Protein AF-0000000083256652 (afdb_homodimer)

Solvent-accessible surface area (backbone atoms only — not comparable to full-atom values): 11820 Å² total; per-residue (Å²): 115,31,34,39,37,41,38,32,34,25,30,54,92,45,44,65,60,51,43,50,45,38,58,70,58,48,48,55,52,42,44,74,59,64,49,39,77,77,46,37,34,29,45,65,76,54,93,56,31,22,45,36,37,36,35,35,41,34,77,30,67,66,52,43,53,51,35,52,50,50,53,70,62,32,60,71,54,50,47,53,53,50,51,52,28,54,76,59,70,25,60,66,46,36,45,66,70,37,30,70,39,77,46,77,43,65,41,39,76,59,68,82,127,114,30,35,39,37,40,39,33,34,26,30,55,90,43,44,66,61,51,43,48,46,38,59,70,58,47,48,55,52,43,45,73,59,64,49,39,77,76,46,36,33,29,46,64,76,56,94,56,31,23,44,37,36,36,35,36,43,32,77,30,66,67,53,43,53,52,35,52,50,52,53,71,62,32,59,70,54,48,48,53,54,50,51,52,28,53,74,60,68,25,59,68,46,36,44,65,70,36,30,71,39,78,46,78,42,66,40,41,75,60,69,82,128

InterPro domains:
  IPR011008 Dimeric alpha-beta barrel [SSF54909] (1-83)
  IPR012577 NIPSNAP [PF07978] (6-76)

Nearest PDB structures (foldseek):
  5k9f-assembly1_A  TM=8.144E-01  e=1.495E-06  Paraburkholderia xenovorans LB400
  6nuk-assembly1_A  TM=6.380E-01  e=4.125E-04  synthetic construct
  8avi-assembly1_B  TM=6.370E-01  e=8.956E-04  Bacillus cereus ATCC 14579
  2zdo-assembly2_C  TM=6.131E-01  e=1.709E-03  Staphylococcus aureus
  1xbw-assembly2_C  TM=5.883E-01  e=1.944E-03  Staphylococcus aureus subsp. aureus MW2

Sequence (226 aa):
MFYRKKTYQVKSEFVSTFNKHFNQNLLPTQIKHGSRLVGRWMTNDQDGLVEIFAIWEYDSYGSYVQIEEEVRGDRAHVKRVKDWYDRHGGRDYVISKQLVSVNDEEIYSTVERMFYRKKTYQVKSEFVSTFNKHFNQNLLPTQIKHGSRLVGRWMTNDQDGLVEIFAIWEYDSYGSYVQIEEEVRGDRAHVKRVKDWYDRHGGRDYVISKQLVSVNDEEIYSTVER

pLDDT: mean 96.86, std 2.87, range [71.94, 98.88]

Structure (mmCIF, N/CA/C/O backbone):
data_AF-0000000083256652-model_v1
#
loop_
_entity.id
_entity.type
_entity.pdbx_description
1 polymer 'NIPSNAP domain-containing protein'
#
loop_
_atom_site.group_PDB
_atom_site.id
_atom_site.type_symbol
_atom_site.label_atom_id
_atom_site.label_alt_id
_atom_site.label_comp_id
_atom_site.label_asym_id
_atom_site.label_entity_id
_atom_site.label_seq_id
_atom_site.pdbx_PDB_ins_code
_atom_site.Cartn_x
_atom_site.Cartn_y
_atom_site.Cartn_z
_atom_site.occupancy
_atom_site.B_iso_or_equiv
_atom_site.auth_seq_id
_atom_site.auth_comp_id
_atom_site.auth_asym_id
_atom_site.auth_atom_id
_atom_site.pdbx_PDB_model_num
ATOM 1 N N . MET A 1 1 ? -13.961 -4.094 8.398 1 92.38 1 MET A N 1
ATOM 2 C CA . MET A 1 1 ? -12.789 -3.219 8.508 1 92.38 1 MET A CA 1
ATOM 3 C C . MET A 1 1 ? -12.711 -2.277 7.309 1 92.38 1 MET A C 1
ATOM 5 O O . MET A 1 1 ? -13.023 -2.666 6.184 1 92.38 1 MET A O 1
ATOM 9 N N . PHE A 1 2 ? -12.492 -1.008 7.637 1 97.19 2 PHE A N 1
ATOM 10 C CA . PHE A 1 2 ? -12.375 0.033 6.625 1 97.19 2 PHE A CA 1
ATOM 11 C C . PHE A 1 2 ? -10.914 0.453 6.453 1 97.19 2 PHE A C 1
ATOM 13 O O . PHE A 1 2 ? -10.242 0.792 7.43 1 97.19 2 PHE A O 1
ATOM 20 N N . TYR A 1 3 ? -10.414 0.402 5.109 1 98.56 3 TYR A N 1
ATOM 21 C CA . TYR A 1 3 ? -9.031 0.774 4.824 1 98.56 3 TYR A CA 1
ATOM 22 C C . TYR A 1 3 ? -8.977 1.988 3.904 1 98.56 3 TYR A C 1
ATOM 24 O O . TYR A 1 3 ? -9.773 2.107 2.971 1 98.56 3 TYR A O 1
ATOM 32 N N . ARG A 1 4 ? -8.078 2.787 4.219 1 98.19 4 ARG A N 1
ATOM 33 C CA . ARG A 1 4 ? -7.855 3.996 3.432 1 98.19 4 ARG A CA 1
ATOM 34 C C . ARG A 1 4 ? -6.387 4.129 3.035 1 98.19 4 ARG A C 1
ATOM 36 O O . ARG A 1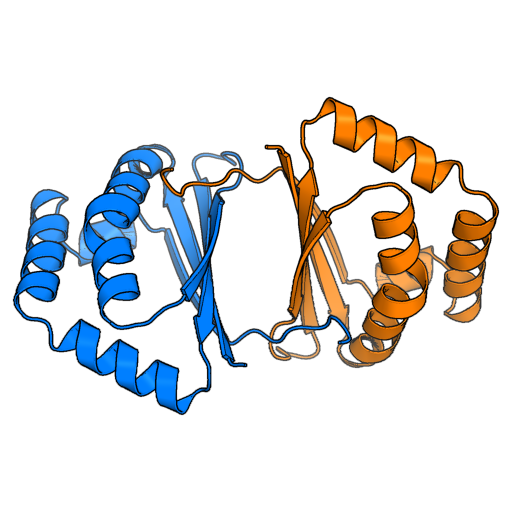 4 ? -5.496 3.945 3.863 1 98.19 4 ARG A O 1
ATOM 43 N N . LYS A 1 5 ? -6.188 4.438 1.766 1 98.81 5 LYS A N 1
ATOM 44 C CA . LYS A 1 5 ? -4.84 4.676 1.252 1 98.81 5 LYS A CA 1
ATOM 45 C C . LYS A 1 5 ? -4.684 6.117 0.772 1 98.81 5 LYS A C 1
ATOM 47 O O . LYS A 1 5 ? -5.457 6.582 -0.069 1 98.81 5 LYS A O 1
ATOM 52 N N . LYS A 1 6 ? -3.75 6.805 1.327 1 98.38 6 LYS A N 1
ATOM 53 C CA . LYS A 1 6 ? -3.398 8.148 0.862 1 98.38 6 LYS A CA 1
ATOM 54 C C . LYS A 1 6 ? -2.02 8.156 0.21 1 98.38 6 LYS A C 1
ATOM 56 O O . LYS A 1 6 ? -1.048 7.672 0.793 1 98.38 6 LYS A O 1
ATOM 61 N N . THR A 1 7 ? -1.979 8.68 -1.016 1 98.5 7 THR A N 1
ATOM 62 C CA . THR A 1 7 ? -0.761 8.641 -1.818 1 98.5 7 THR A CA 1
ATOM 63 C C . THR A 1 7 ? -0.365 10.047 -2.268 1 98.5 7 THR A C 1
ATOM 65 O O . THR A 1 7 ? -1.22 10.844 -2.66 1 98.5 7 THR A O 1
ATOM 68 N N . TYR A 1 8 ? 0.884 10.281 -2.258 1 98.06 8 TYR A N 1
ATOM 69 C CA . TYR A 1 8 ? 1.459 11.547 -2.711 1 98.06 8 TYR A CA 1
ATOM 70 C C . TYR A 1 8 ? 2.578 11.305 -3.717 1 98.06 8 TYR A C 1
ATOM 72 O O . TYR A 1 8 ? 3.342 10.344 -3.588 1 98.06 8 TYR A O 1
ATOM 80 N N . GLN A 1 9 ? 2.664 12.117 -4.699 1 98 9 GLN A N 1
ATOM 81 C CA . GLN A 1 9 ? 3.895 12.305 -5.461 1 98 9 GLN A CA 1
ATOM 82 C C . GLN A 1 9 ? 4.652 13.539 -4.984 1 98 9 GLN A C 1
ATOM 84 O O . GLN A 1 9 ? 4.156 14.664 -5.105 1 98 9 GLN A O 1
ATOM 89 N N . VAL A 1 10 ? 5.781 13.258 -4.492 1 98.38 10 VAL A N 1
ATOM 90 C CA . VAL A 1 10 ? 6.504 14.305 -3.773 1 98.38 10 VAL A CA 1
ATOM 91 C C . VAL A 1 10 ? 7.824 14.594 -4.477 1 98.38 10 VAL A C 1
ATOM 93 O O . VAL A 1 10 ? 8.539 13.672 -4.875 1 98.38 10 VAL A O 1
ATOM 96 N N . LYS A 1 11 ? 8.141 15.836 -4.617 1 98.25 11 LYS A N 1
ATOM 97 C CA . LYS A 1 11 ? 9.469 16.188 -5.117 1 98.25 11 LYS A CA 1
ATOM 98 C C . LYS A 1 11 ? 10.555 15.68 -4.18 1 98.25 11 LYS A C 1
ATOM 100 O O . LYS A 1 11 ? 10.43 15.781 -2.959 1 98.25 11 LYS A O 1
ATOM 105 N N . SER A 1 12 ? 11.594 15.18 -4.793 1 98 12 SER A N 1
ATOM 106 C CA . SER A 1 12 ? 12.656 14.523 -4.039 1 98 12 SER A CA 1
ATOM 107 C C . SER A 1 12 ? 13.242 15.461 -2.986 1 98 12 SER A C 1
ATOM 109 O O . SER A 1 12 ? 13.57 15.023 -1.879 1 98 12 SER A O 1
ATOM 111 N N . GLU A 1 13 ? 13.359 16.719 -3.311 1 97.25 13 GLU A N 1
ATOM 112 C CA . GLU A 1 13 ? 14 17.672 -2.416 1 97.25 13 GLU A CA 1
ATOM 113 C C . GLU A 1 13 ? 13.133 17.938 -1.188 1 97.25 13 GLU A C 1
ATOM 115 O O . GLU A 1 13 ? 13.609 18.5 -0.196 1 97.25 13 GLU A O 1
ATOM 120 N N . PHE A 1 14 ? 11.898 17.516 -1.268 1 98.31 14 PHE A N 1
ATOM 121 C CA . PHE A 1 14 ? 10.953 17.859 -0.212 1 98.31 14 PHE A CA 1
ATOM 122 C C . PHE A 1 14 ? 10.602 16.625 0.62 1 98.31 14 PHE A C 1
ATOM 124 O O . PHE A 1 14 ? 9.859 16.719 1.6 1 98.31 14 PHE A O 1
ATOM 131 N N . VAL A 1 15 ? 11.102 15.492 0.349 1 98.38 15 VAL A N 1
ATOM 132 C CA . VAL A 1 15 ? 10.727 14.203 0.925 1 98.38 15 VAL A CA 1
ATOM 133 C C . VAL A 1 15 ? 11.047 14.195 2.418 1 98.38 15 VAL A C 1
ATOM 135 O O . VAL A 1 15 ? 10.211 13.812 3.238 1 98.38 15 VAL A O 1
ATOM 138 N N . SER A 1 16 ? 12.234 14.609 2.754 1 98.06 16 SER A N 1
ATOM 139 C CA . SER A 1 16 ? 12.641 14.602 4.156 1 98.06 16 SER A CA 1
ATOM 140 C C . SER A 1 16 ? 11.742 15.5 4.996 1 98.06 16 SER A C 1
ATOM 142 O O . SER A 1 16 ? 11.312 15.117 6.082 1 98.06 16 SER A O 1
ATOM 144 N N . THR A 1 17 ? 11.477 16.672 4.504 1 98.31 17 THR A N 1
ATOM 145 C CA . THR A 1 17 ? 10.609 17.625 5.184 1 98.31 17 THR A CA 1
ATOM 146 C C . THR A 1 17 ? 9.211 17.047 5.375 1 98.31 17 THR A C 1
ATOM 148 O O . THR A 1 17 ? 8.633 17.141 6.461 1 98.31 17 THR A O 1
ATOM 151 N N . PHE A 1 18 ? 8.727 16.484 4.359 1 98.44 18 PHE A N 1
ATOM 152 C CA . PHE A 1 18 ? 7.383 15.922 4.367 1 98.44 18 PHE A CA 1
ATOM 153 C C . PHE A 1 18 ? 7.297 14.758 5.344 1 98.44 18 PHE A C 1
ATOM 155 O O . PHE A 1 18 ? 6.32 14.633 6.094 1 98.44 18 PHE A O 1
ATOM 162 N N . ASN A 1 19 ? 8.258 13.867 5.309 1 98.56 19 ASN A N 1
ATOM 163 C CA . ASN A 1 19 ? 8.289 12.734 6.234 1 98.56 19 ASN A CA 1
ATOM 164 C C . ASN A 1 19 ? 8.359 13.203 7.684 1 98.56 19 ASN A C 1
ATOM 166 O O . ASN A 1 19 ? 7.695 12.641 8.555 1 98.56 19 ASN A O 1
ATOM 170 N N . LYS A 1 20 ? 9.172 14.203 7.949 1 98.25 20 LYS A N 1
ATOM 171 C CA . LYS A 1 20 ? 9.266 14.75 9.305 1 98.25 20 LYS A CA 1
ATOM 172 C C . LYS A 1 20 ? 7.922 15.305 9.758 1 98.25 20 LYS A C 1
ATOM 174 O O . LYS A 1 20 ? 7.512 15.102 10.906 1 98.25 20 LYS A O 1
ATOM 179 N N . HIS A 1 21 ? 7.277 16 8.844 1 98.06 21 HIS A N 1
ATOM 180 C CA . HIS A 1 21 ? 5.961 16.547 9.141 1 98.06 21 HIS A CA 1
ATOM 181 C C . HIS A 1 21 ? 4.977 15.453 9.539 1 98.06 21 HIS A C 1
ATOM 183 O O . HIS A 1 21 ? 4.246 15.594 10.523 1 98.06 21 HIS A O 1
ATOM 189 N N . PHE A 1 22 ? 4.973 14.422 8.812 1 98.5 22 PHE A N 1
ATOM 190 C CA . PHE A 1 22 ? 4.07 13.312 9.086 1 98.5 22 PHE A CA 1
ATOM 191 C C . PHE A 1 22 ? 4.32 12.734 10.477 1 98.5 22 PHE A C 1
ATOM 193 O O . PHE A 1 22 ? 3.393 12.594 11.273 1 98.5 22 PHE A O 1
ATOM 200 N N . ASN A 1 23 ? 5.578 12.398 10.758 1 98.5 23 ASN A N 1
ATOM 201 C CA . ASN A 1 23 ? 5.938 11.695 11.984 1 98.5 23 ASN A CA 1
ATOM 202 C C . ASN A 1 23 ? 5.75 12.586 13.211 1 98.5 23 ASN A C 1
ATOM 204 O O . ASN A 1 23 ? 5.355 12.109 14.273 1 98.5 23 ASN A O 1
ATOM 208 N N . GLN A 1 24 ? 5.914 13.867 13.055 1 97.25 24 GLN A N 1
ATOM 209 C CA . GLN A 1 24 ? 5.922 14.75 14.219 1 97.25 24 GLN A CA 1
ATOM 210 C C . GLN A 1 24 ? 4.551 15.391 14.438 1 97.25 24 GLN A C 1
ATOM 212 O O . GLN A 1 24 ? 4.152 15.648 15.57 1 97.25 24 GLN A O 1
ATOM 217 N N . ASN A 1 25 ? 3.818 15.594 13.328 1 96.5 25 ASN A N 1
ATOM 218 C CA . ASN A 1 25 ? 2.617 16.406 13.469 1 96.5 25 ASN A CA 1
ATOM 219 C C . ASN A 1 25 ? 1.359 15.609 13.125 1 96.5 25 ASN A C 1
ATOM 221 O O . ASN A 1 25 ? 0.33 15.75 13.781 1 96.5 25 ASN A O 1
ATOM 225 N N . LEU A 1 26 ? 1.415 14.812 12.164 1 97.25 26 LEU A N 1
ATOM 226 C CA . LEU A 1 26 ? 0.193 14.195 11.664 1 97.25 26 LEU A CA 1
ATOM 227 C C . LEU A 1 26 ? -0.079 12.875 12.383 1 97.25 26 LEU A C 1
ATOM 229 O O . LEU A 1 26 ? -1.174 12.664 12.906 1 97.25 26 LEU A O 1
ATOM 233 N N . LEU A 1 27 ? 0.938 12 12.422 1 97.88 27 LEU A N 1
ATOM 234 C CA . LEU A 1 27 ? 0.778 10.648 12.945 1 97.88 27 LEU A CA 1
ATOM 235 C C . LEU A 1 27 ? 0.316 10.68 14.398 1 97.88 27 LEU A C 1
ATOM 237 O O . LEU A 1 27 ? -0.668 10.031 14.758 1 97.88 27 LEU A O 1
ATOM 241 N N . PRO A 1 28 ? 0.958 11.508 15.266 1 97.06 28 PRO A N 1
ATOM 242 C CA . PRO A 1 28 ? 0.551 11.5 16.672 1 97.06 28 PRO A CA 1
ATOM 243 C C . PRO A 1 28 ? -0.916 11.883 16.859 1 97.06 28 PRO A C 1
ATOM 245 O O . PRO A 1 28 ? -1.603 11.297 17.703 1 97.06 28 PRO A O 1
ATOM 248 N N . THR A 1 29 ? -1.391 12.812 16.094 1 97.19 29 THR A N 1
ATOM 249 C CA . THR A 1 29 ? -2.775 13.25 16.219 1 97.19 29 THR A CA 1
ATOM 250 C C . THR A 1 29 ? -3.732 12.156 15.758 1 97.19 29 THR A C 1
ATOM 252 O O . THR A 1 29 ? -4.758 11.906 16.391 1 97.19 29 THR A O 1
ATOM 255 N N . GLN A 1 30 ? -3.42 11.539 14.609 1 96.69 30 GLN A N 1
ATOM 256 C CA . GLN A 1 30 ? -4.25 10.461 14.094 1 96.69 30 GLN A CA 1
ATOM 257 C C . GLN A 1 30 ? -4.363 9.32 15.102 1 96.69 30 GLN A C 1
ATOM 259 O O . GLN A 1 30 ? -5.461 8.812 15.344 1 96.69 30 GLN A O 1
ATOM 264 N N . ILE A 1 31 ? -3.23 9 15.719 1 96.75 31 ILE A N 1
ATOM 265 C CA . ILE A 1 31 ? -3.207 7.926 16.703 1 96.75 31 ILE A CA 1
ATOM 266 C C . ILE A 1 31 ? -3.998 8.344 17.938 1 96.75 31 ILE A C 1
ATOM 268 O O . ILE A 1 31 ? -4.793 7.559 18.469 1 96.75 31 ILE A O 1
ATOM 272 N N . LYS A 1 32 ? -3.807 9.516 18.391 1 96.38 32 LYS A N 1
ATOM 273 C CA . LYS A 1 32 ? -4.504 10.062 19.547 1 96.38 32 LYS A CA 1
ATOM 274 C C . LYS A 1 32 ? -6.016 9.906 19.406 1 96.38 32 LYS A C 1
ATOM 276 O O . LYS A 1 32 ? -6.707 9.617 20.391 1 96.38 32 LYS A O 1
ATOM 281 N N . HIS A 1 33 ? -6.488 10.031 18.25 1 96.88 33 HIS A N 1
ATOM 282 C CA . HIS A 1 33 ? -7.934 10.031 18.047 1 96.88 33 HIS A CA 1
ATOM 283 C C . HIS A 1 33 ? -8.438 8.648 17.672 1 96.88 33 HIS A C 1
ATOM 285 O O . HIS A 1 33 ? -9.648 8.43 17.531 1 96.88 33 HIS A O 1
ATOM 291 N N . GLY A 1 34 ? -7.512 7.719 17.391 1 95.25 34 GLY A N 1
ATOM 292 C CA . GLY A 1 34 ? -7.984 6.344 17.312 1 95.25 34 GLY A CA 1
ATOM 293 C C . GLY A 1 34 ? -7.688 5.688 15.969 1 95.25 34 GLY A C 1
ATOM 294 O O . GLY A 1 34 ? -8.031 4.523 15.758 1 95.25 34 GLY A O 1
ATOM 295 N N . SER A 1 35 ? -7.047 6.402 15.086 1 95.06 35 SER A N 1
ATOM 296 C CA . SER A 1 35 ? -6.652 5.789 13.82 1 95.06 35 SER A CA 1
ATOM 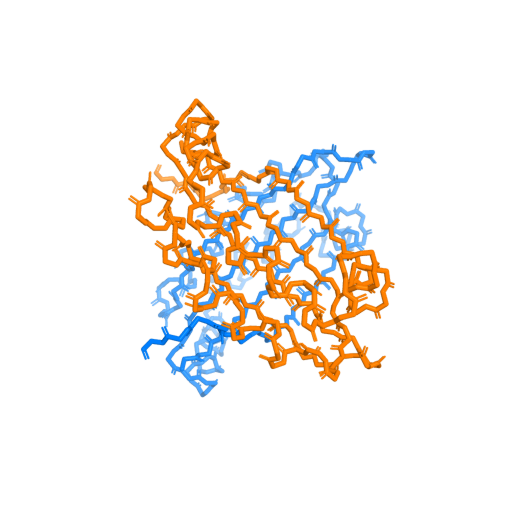297 C C . SER A 1 35 ? -5.547 4.758 14.023 1 95.06 35 SER A C 1
ATOM 299 O O . SER A 1 35 ? -4.754 4.867 14.961 1 95.06 35 SER A O 1
ATOM 301 N N . ARG A 1 36 ? -5.562 3.77 13.203 1 97.69 36 ARG A N 1
ATOM 302 C CA . ARG A 1 36 ? -4.492 2.777 13.219 1 97.69 36 ARG A CA 1
ATOM 303 C C . ARG A 1 36 ? -3.705 2.799 11.914 1 97.69 36 ARG A C 1
ATOM 305 O O . ARG A 1 36 ? -4.277 2.633 10.836 1 97.69 36 ARG A O 1
ATOM 312 N N . LEU A 1 37 ? -2.498 3.031 12.047 1 98.31 37 LEU A N 1
ATOM 313 C CA . LEU A 1 37 ? -1.614 3.027 10.883 1 98.31 37 LEU A CA 1
ATOM 314 C C . LEU A 1 37 ? -1.137 1.612 10.57 1 98.31 37 LEU A C 1
ATOM 316 O O . LEU A 1 37 ? -0.459 0.986 11.391 1 98.31 37 LEU A O 1
ATOM 320 N N . VAL A 1 38 ? -1.476 1.121 9.344 1 98.38 38 VAL A N 1
ATOM 321 C CA . VAL A 1 38 ? -0.939 -0.159 8.891 1 98.38 38 VAL A CA 1
ATOM 322 C C . VAL A 1 38 ? 0.532 0 8.523 1 98.38 38 VAL A C 1
ATOM 324 O O . VAL A 1 38 ? 1.361 -0.846 8.867 1 98.38 38 VAL A O 1
ATOM 327 N N . GLY A 1 39 ? 0.763 1.042 7.812 1 98.44 39 GLY A N 1
ATOM 328 C CA . GLY A 1 39 ? 2.121 1.393 7.43 1 98.44 39 GLY A CA 1
ATOM 329 C C . GLY A 1 39 ? 2.186 2.576 6.484 1 98.44 39 GLY A C 1
ATOM 330 O O . GLY A 1 39 ? 1.156 3.035 5.98 1 98.44 39 GLY A O 1
ATOM 331 N N . ARG A 1 40 ? 3.305 3.08 6.367 1 98.81 40 ARG A N 1
ATOM 332 C CA . ARG A 1 40 ? 3.623 4.18 5.461 1 98.81 40 ARG A CA 1
ATOM 333 C C . ARG A 1 40 ? 4.98 3.969 4.801 1 98.81 40 ARG A C 1
ATOM 335 O O . ARG A 1 40 ? 5.965 3.668 5.477 1 98.81 40 ARG A O 1
ATOM 342 N N . TRP A 1 41 ? 4.984 4.09 3.486 1 98.88 41 TRP A N 1
ATOM 343 C CA . TRP A 1 41 ? 6.195 3.762 2.742 1 98.88 41 TRP A CA 1
ATOM 344 C C . TRP A 1 41 ? 6.453 4.785 1.643 1 98.88 41 TRP A C 1
ATOM 346 O O . TRP A 1 41 ? 5.574 5.586 1.311 1 98.88 41 TRP A O 1
ATOM 356 N N . MET A 1 42 ? 7.645 4.789 1.174 1 98.81 42 MET A N 1
ATOM 357 C CA . MET A 1 42 ? 8 5.57 -0.006 1 98.81 42 MET A CA 1
ATOM 358 C C . MET A 1 42 ? 8.766 4.719 -1.014 1 98.81 42 MET A C 1
ATOM 360 O O . MET A 1 42 ? 9.375 3.717 -0.646 1 98.81 42 MET A O 1
ATOM 364 N N . THR A 1 43 ? 8.68 5.094 -2.248 1 98.56 43 THR A N 1
ATOM 365 C CA . THR A 1 43 ? 9.414 4.426 -3.311 1 98.56 43 THR A CA 1
ATOM 366 C C . THR A 1 43 ? 10.773 5.09 -3.527 1 98.56 43 THR A C 1
ATOM 368 O O . THR A 1 43 ? 11.078 6.113 -2.904 1 98.56 43 THR A O 1
ATOM 371 N N . ASN A 1 44 ? 11.562 4.43 -4.402 1 97.69 44 ASN A N 1
ATOM 372 C CA . ASN A 1 44 ? 12.781 5.094 -4.844 1 97.69 44 ASN A CA 1
ATOM 373 C C . ASN A 1 44 ? 12.477 6.324 -5.691 1 97.69 44 ASN A C 1
ATOM 375 O O . ASN A 1 44 ? 11.391 6.426 -6.273 1 97.69 44 ASN A O 1
ATOM 379 N N . ASP A 1 45 ? 13.484 7.172 -5.645 1 97.56 45 ASP A N 1
ATOM 380 C CA . ASP A 1 45 ? 13.383 8.352 -6.496 1 97.56 45 ASP A CA 1
ATOM 381 C C . ASP A 1 45 ? 13.352 7.961 -7.973 1 97.56 45 ASP A C 1
ATOM 383 O O . ASP A 1 45 ? 14.164 7.152 -8.422 1 97.56 45 ASP A O 1
ATOM 387 N N . GLN A 1 46 ? 12.383 8.438 -8.625 1 96.06 46 GLN A N 1
ATOM 388 C CA . GLN A 1 46 ? 12.281 8.289 -10.078 1 96.06 46 GLN A CA 1
ATOM 389 C C . GLN A 1 46 ? 12.172 9.648 -10.758 1 96.06 46 GLN A C 1
ATOM 391 O O . GLN A 1 46 ? 11.086 10.234 -10.836 1 96.06 46 GLN A O 1
ATOM 396 N N . ASP A 1 47 ? 13.219 10.148 -11.305 1 95.81 47 ASP A N 1
ATOM 397 C CA . ASP A 1 47 ? 13.273 11.406 -12.039 1 95.81 47 ASP A CA 1
ATOM 398 C C . ASP A 1 47 ? 12.82 12.57 -11.156 1 95.81 47 ASP A C 1
ATOM 400 O O . ASP A 1 47 ? 11.977 13.375 -11.57 1 95.81 47 ASP A O 1
ATOM 404 N N . GLY A 1 48 ? 13.258 12.555 -9.945 1 97.06 48 GLY A N 1
ATOM 405 C CA . GLY A 1 48 ? 13.016 13.68 -9.055 1 97.06 48 GLY A CA 1
ATOM 406 C C . GLY A 1 48 ? 11.695 13.57 -8.305 1 97.06 48 GLY A C 1
ATOM 407 O O . GLY A 1 48 ? 11.297 14.508 -7.613 1 97.06 48 GLY A O 1
ATOM 408 N N . LEU A 1 49 ? 11 12.453 -8.484 1 97.5 49 LEU A N 1
ATOM 409 C CA . LEU A 1 49 ? 9.727 12.25 -7.809 1 97.5 49 LEU A CA 1
ATOM 410 C C . LEU A 1 49 ? 9.75 10.977 -6.973 1 97.5 49 LEU A C 1
ATOM 412 O O . LEU A 1 49 ? 10.328 9.969 -7.387 1 97.5 49 LEU A O 1
ATOM 416 N N . VAL A 1 50 ? 9.141 11.047 -5.828 1 98.44 50 VAL A N 1
ATOM 417 C CA . VAL A 1 50 ? 9.016 9.914 -4.91 1 98.44 50 VAL A CA 1
ATOM 418 C C . VAL A 1 50 ? 7.547 9.711 -4.539 1 98.44 50 VAL A C 1
ATOM 420 O O . VAL A 1 50 ? 6.852 10.664 -4.184 1 98.44 50 VAL A O 1
ATOM 423 N N . GLU A 1 51 ? 7.109 8.539 -4.695 1 98.56 51 GLU A N 1
ATOM 424 C CA . GLU A 1 51 ? 5.77 8.234 -4.199 1 98.56 51 GLU A CA 1
ATOM 425 C C . GLU A 1 51 ? 5.797 7.887 -2.713 1 98.56 51 GLU A C 1
ATOM 427 O O . GLU A 1 51 ? 6.621 7.086 -2.271 1 98.56 51 GLU A O 1
ATOM 432 N N . ILE A 1 52 ? 4.953 8.5 -1.956 1 98.81 52 ILE A N 1
ATOM 433 C CA . ILE A 1 52 ? 4.762 8.188 -0.544 1 98.81 52 ILE A CA 1
ATOM 434 C C . ILE A 1 52 ? 3.295 7.852 -0.284 1 98.81 52 ILE A C 1
ATOM 436 O O . ILE A 1 52 ? 2.398 8.562 -0.743 1 98.81 52 ILE A O 1
ATOM 440 N N . PHE A 1 53 ? 3.082 6.758 0.432 1 98.88 53 PHE A N 1
ATOM 441 C CA . PHE A 1 53 ? 1.688 6.418 0.692 1 98.88 53 PHE A CA 1
ATOM 442 C C . PHE A 1 53 ? 1.535 5.781 2.068 1 98.88 53 PHE A C 1
ATOM 444 O O . PHE A 1 53 ? 2.469 5.156 2.576 1 98.88 53 PHE A O 1
ATOM 451 N N . ALA A 1 54 ? 0.425 5.98 2.627 1 98.88 54 ALA A N 1
ATOM 452 C CA . ALA A 1 54 ? 0.053 5.414 3.92 1 98.88 54 ALA A CA 1
ATOM 453 C C . ALA A 1 54 ? -1.237 4.605 3.811 1 98.88 54 ALA A C 1
ATOM 455 O O . ALA A 1 54 ? -2.16 4.992 3.092 1 98.88 54 ALA A O 1
ATOM 456 N N . ILE A 1 55 ? -1.25 3.574 4.523 1 98.75 55 ILE A N 1
ATOM 457 C CA . ILE A 1 55 ? -2.469 2.783 4.664 1 98.75 55 ILE A CA 1
ATOM 458 C C . ILE A 1 55 ? -2.955 2.834 6.109 1 98.75 55 ILE A C 1
ATOM 460 O O . ILE A 1 55 ? -2.199 2.533 7.035 1 98.75 55 ILE A O 1
ATOM 464 N N . TRP A 1 56 ? -4.223 3.221 6.195 1 98.56 56 TRP A N 1
ATOM 465 C CA . TRP A 1 56 ? -4.875 3.318 7.496 1 98.56 56 TRP A CA 1
ATOM 466 C C . TRP A 1 56 ? -6.004 2.297 7.617 1 98.56 56 TRP A C 1
ATOM 468 O O . TRP A 1 56 ? -6.664 1.971 6.629 1 98.56 56 TRP A O 1
ATOM 478 N N . GLU A 1 57 ? -6.16 1.896 8.836 1 97.75 57 GLU A N 1
ATOM 479 C CA . GLU A 1 57 ? -7.234 0.955 9.141 1 97.75 57 GLU A CA 1
ATOM 480 C C . GLU A 1 57 ? -8.188 1.529 10.188 1 97.75 57 GLU A C 1
ATOM 482 O O . GLU A 1 57 ? -7.75 2.158 11.156 1 97.75 57 GLU A O 1
ATOM 487 N N . TYR A 1 58 ? -9.43 1.307 9.945 1 97.5 58 TYR A N 1
ATOM 488 C CA . TYR A 1 58 ? -10.492 1.697 10.867 1 97.5 58 TYR A CA 1
ATOM 489 C C . TYR A 1 58 ? -11.469 0.549 11.094 1 97.5 58 TYR A C 1
ATOM 491 O O . TYR A 1 58 ? -11.539 -0.381 10.281 1 97.5 58 TYR A O 1
ATOM 499 N N . ASP A 1 59 ? -12.234 0.676 12.18 1 96.5 59 ASP A N 1
ATOM 500 C CA . ASP A 1 59 ? -13.195 -0.386 12.477 1 96.5 59 ASP A CA 1
ATOM 501 C C . ASP A 1 59 ? -14.328 -0.406 11.453 1 96.5 59 ASP A C 1
ATOM 503 O O . ASP A 1 59 ? -14.883 -1.464 11.156 1 96.5 59 ASP A O 1
ATOM 507 N N . SER A 1 60 ? -14.742 0.771 11.047 1 96.88 60 SER A N 1
ATOM 508 C CA . SER A 1 60 ? -15.836 0.95 10.102 1 96.88 60 SER A CA 1
ATOM 509 C C . SER A 1 60 ? -15.75 2.309 9.414 1 96.88 60 SER A C 1
ATOM 511 O O . SER A 1 60 ? -14.961 3.164 9.812 1 96.88 60 SER A O 1
ATOM 513 N N . TYR A 1 61 ? -16.531 2.457 8.367 1 97 61 TYR A N 1
ATOM 514 C CA . TYR A 1 61 ? -16.625 3.764 7.73 1 97 61 TYR A CA 1
ATOM 515 C C . TYR A 1 61 ? -17.094 4.824 8.719 1 97 61 TYR A C 1
ATOM 517 O O . TYR A 1 61 ? -16.594 5.953 8.711 1 97 61 TYR A O 1
ATOM 525 N N . GLY A 1 62 ? -18.047 4.469 9.523 1 97.31 62 GLY A N 1
ATOM 526 C CA . GLY A 1 62 ? -18.516 5.395 10.539 1 97.31 62 GLY A CA 1
ATOM 527 C C . GLY A 1 62 ? -17.406 5.836 11.492 1 97.31 62 GLY A C 1
ATOM 528 O O . GLY A 1 62 ? -17.297 7.016 11.82 1 97.31 62 GLY A O 1
ATOM 529 N N . SER A 1 63 ? -16.609 4.891 11.977 1 97.12 63 SER A N 1
ATOM 530 C CA . SER A 1 63 ? -15.492 5.219 12.844 1 97.12 63 SER A CA 1
ATOM 531 C C . SER A 1 63 ? -14.508 6.148 12.148 1 97.12 63 SER A C 1
ATOM 533 O O . SER A 1 63 ? -13.961 7.062 12.773 1 97.12 63 SER A O 1
ATOM 535 N N . TYR A 1 64 ? -14.281 5.875 10.883 1 97.81 64 TYR A N 1
ATOM 536 C CA . TYR A 1 64 ? -13.414 6.738 10.086 1 97.81 64 TYR A CA 1
ATOM 537 C C . TYR A 1 64 ? -13.93 8.172 10.078 1 97.81 64 TYR A C 1
ATOM 539 O O . TYR A 1 64 ? -13.18 9.109 10.367 1 97.81 64 TYR A O 1
ATOM 547 N N . VAL A 1 65 ? -15.141 8.336 9.781 1 97.44 65 VAL A N 1
ATOM 548 C CA . VAL A 1 65 ? -15.75 9.664 9.695 1 97.44 65 VAL A CA 1
ATOM 549 C C . VAL A 1 65 ? -15.656 10.359 11.055 1 97.44 65 VAL A C 1
ATOM 551 O O . VAL A 1 65 ? -15.305 11.539 11.125 1 97.44 65 VAL A O 1
ATOM 554 N N . GLN A 1 66 ? -15.961 9.641 12.047 1 97.69 66 GLN A N 1
ATOM 555 C CA . GLN A 1 66 ? -15.914 10.211 13.391 1 97.69 66 GLN A CA 1
ATOM 556 C C . GLN A 1 66 ? -14.5 10.664 13.75 1 97.69 66 GLN A C 1
ATOM 558 O O . GLN A 1 66 ? -14.305 11.773 14.25 1 97.69 66 GLN A O 1
ATOM 563 N N . ILE A 1 67 ? -13.547 9.82 13.531 1 97.5 67 ILE A N 1
ATOM 564 C CA . ILE A 1 67 ? -12.156 10.125 13.859 1 97.5 67 ILE A CA 1
ATOM 565 C C . ILE A 1 67 ? -11.695 11.336 13.047 1 97.5 67 ILE A C 1
ATOM 567 O O . ILE A 1 67 ? -11.07 12.25 13.586 1 97.5 67 ILE A O 1
ATOM 571 N N . GLU A 1 68 ? -12.008 11.297 11.773 1 96.5 68 GLU A N 1
ATOM 572 C CA . GLU A 1 68 ? -11.609 12.422 10.922 1 96.5 68 GLU A CA 1
ATOM 573 C C . GLU A 1 68 ? -12.227 13.727 11.414 1 96.5 68 GLU A C 1
ATOM 575 O O . GLU A 1 68 ? -11.586 14.781 11.359 1 96.5 68 GLU A O 1
ATOM 580 N N . GLU A 1 69 ? -13.398 13.688 11.852 1 97.12 69 GLU A N 1
ATOM 581 C CA . GLU A 1 69 ? -14.055 14.875 12.414 1 97.12 69 GLU A CA 1
ATOM 582 C C . GLU A 1 69 ? -13.344 15.352 13.672 1 97.12 69 GLU A C 1
ATOM 584 O O . GLU A 1 69 ? -13.172 16.562 13.875 1 97.12 69 GLU A O 1
ATOM 589 N N . GLU A 1 70 ? -13.016 14.438 14.477 1 97.75 70 GLU A N 1
ATOM 590 C CA . GLU A 1 70 ? -12.297 14.789 15.703 1 97.75 70 GLU A CA 1
ATOM 591 C C . GLU A 1 70 ? -10.938 15.406 15.391 1 97.75 70 GLU A C 1
ATOM 593 O O . GLU A 1 70 ? -10.523 16.375 16.047 1 97.75 70 GLU A O 1
ATOM 598 N N . VAL A 1 71 ? -10.289 14.875 14.469 1 96.69 71 VAL A N 1
ATOM 599 C CA . VAL A 1 71 ? -8.984 15.398 14.07 1 96.69 71 VAL A CA 1
ATOM 600 C C .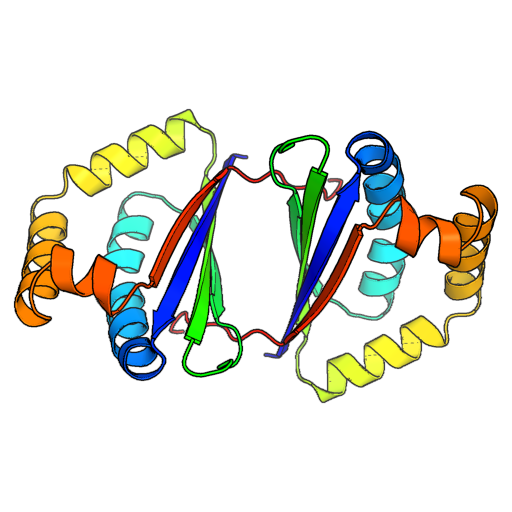 VAL A 1 71 ? -9.141 16.812 13.539 1 96.69 71 VAL A C 1
ATOM 602 O O . VAL A 1 71 ? -8.375 17.719 13.906 1 96.69 71 VAL A O 1
ATOM 605 N N . ARG A 1 72 ? -10.133 17.062 12.734 1 95.88 72 ARG A N 1
ATOM 606 C CA . ARG A 1 72 ? -10.383 18.375 12.172 1 95.88 72 ARG A CA 1
ATOM 607 C C . ARG A 1 72 ? -10.828 19.359 13.25 1 95.88 72 ARG A C 1
ATOM 609 O O . ARG A 1 72 ? -10.656 20.578 13.102 1 95.88 72 ARG A O 1
ATOM 616 N N . GLY A 1 73 ? -11.352 18.797 14.273 1 96.25 73 GLY A N 1
ATOM 617 C CA . GLY A 1 73 ? -11.828 19.625 15.375 1 96.25 73 GLY A CA 1
ATOM 618 C C . GLY A 1 73 ? -10.758 19.906 16.422 1 96.25 73 GLY A C 1
ATOM 619 O O . GLY A 1 73 ? -10.977 20.703 17.328 1 96.25 73 GLY A O 1
ATOM 620 N N . ASP A 1 74 ? -9.703 19.234 16.359 1 96.31 74 ASP A N 1
ATOM 621 C CA . ASP A 1 74 ? -8.578 19.469 17.266 1 96.31 74 ASP A CA 1
ATOM 622 C C . ASP A 1 74 ? -7.84 20.75 16.906 1 96.31 74 ASP A C 1
ATOM 624 O O . ASP A 1 74 ? -6.949 20.75 16.062 1 96.31 74 ASP A O 1
ATOM 628 N N . ARG A 1 75 ? -8.094 21.781 17.594 1 96.88 75 ARG A N 1
ATOM 629 C CA . ARG A 1 75 ? -7.633 23.125 17.25 1 96.88 75 ARG A CA 1
ATOM 630 C C . ARG A 1 75 ? -6.109 23.203 17.297 1 96.88 75 ARG A C 1
ATOM 632 O O . ARG A 1 75 ? -5.492 23.859 16.453 1 96.88 75 ARG A O 1
ATOM 639 N N . ALA A 1 76 ? -5.605 22.562 18.297 1 96.62 76 ALA A N 1
ATOM 640 C CA . ALA A 1 76 ? -4.148 22.562 18.422 1 96.62 76 ALA A CA 1
ATOM 641 C C . ALA A 1 76 ? -3.5 21.906 17.203 1 96.62 76 ALA A C 1
ATOM 643 O O . ALA A 1 76 ? -2.502 22.406 16.672 1 96.62 76 ALA A O 1
ATOM 644 N N . HIS A 1 77 ? -4.07 20.859 16.734 1 97.12 77 HIS A N 1
ATOM 645 C CA . HIS A 1 77 ? -3.58 20.156 15.562 1 97.12 77 HIS A CA 1
ATOM 646 C C . HIS A 1 77 ? -3.721 21.016 14.305 1 97.12 77 HIS A C 1
ATOM 648 O O . HIS A 1 77 ? -2.775 21.141 13.523 1 97.12 77 HIS A O 1
ATOM 654 N N . VAL A 1 78 ? -4.844 21.531 14.125 1 97.19 78 VAL A N 1
ATOM 655 C CA . VAL A 1 78 ? -5.133 22.344 12.945 1 97.19 78 VAL A CA 1
ATOM 656 C C . VAL A 1 78 ? -4.148 23.516 12.867 1 97.19 78 VAL A C 1
ATOM 658 O O . VAL A 1 78 ? -3.629 23.828 11.789 1 97.19 78 VAL A O 1
ATOM 661 N N . LYS A 1 79 ? -3.891 24.062 13.977 1 97.31 79 LYS A N 1
ATOM 662 C CA . LYS A 1 79 ? -2.951 25.188 14.023 1 97.31 79 LYS A CA 1
ATOM 663 C C . LYS A 1 79 ? -1.537 24.734 13.672 1 97.31 79 LYS A C 1
ATOM 665 O O . LYS A 1 79 ? -0.828 25.406 12.93 1 97.31 79 LYS A O 1
ATOM 670 N N . ARG A 1 80 ? -1.146 23.656 14.273 1 97.12 80 ARG A N 1
ATOM 671 C CA . ARG A 1 80 ? 0.183 23.109 14 1 97.12 80 ARG A CA 1
ATOM 672 C C . ARG A 1 80 ? 0.372 22.844 12.516 1 97.12 80 ARG A C 1
ATOM 674 O O . ARG A 1 80 ? 1.427 23.141 11.953 1 97.12 80 ARG A O 1
ATOM 681 N N . VAL A 1 81 ? -0.653 22.266 11.891 1 96.69 81 VAL A N 1
ATOM 682 C CA . VAL A 1 81 ? -0.596 21.938 10.477 1 96.69 81 VAL A CA 1
ATOM 683 C C . VAL A 1 81 ? -0.562 23.203 9.641 1 96.69 81 VAL A C 1
ATOM 685 O O . VAL A 1 81 ? 0.224 23.328 8.695 1 96.69 81 VAL A O 1
ATOM 688 N N . LYS A 1 82 ? -1.394 24.125 10.031 1 96.81 82 LYS A N 1
ATOM 689 C CA . LYS A 1 82 ? -1.41 25.406 9.328 1 96.81 82 LYS A CA 1
ATOM 690 C C . LYS A 1 82 ? -0.062 26.109 9.445 1 96.81 82 LYS A C 1
ATOM 692 O O . LYS A 1 82 ? 0.456 26.625 8.453 1 96.81 82 LYS A O 1
ATOM 697 N N . ASP A 1 83 ? 0.5 26.156 10.617 1 97.81 83 ASP A N 1
ATOM 698 C CA . ASP A 1 83 ? 1.8 26.781 10.844 1 97.81 83 ASP A CA 1
ATOM 699 C C . ASP A 1 83 ? 2.883 26.109 9.992 1 97.81 83 ASP A C 1
ATOM 701 O O . ASP A 1 83 ? 3.771 26.797 9.477 1 97.81 83 ASP A O 1
ATOM 705 N N . TRP A 1 84 ? 2.805 24.844 9.938 1 97.88 84 TRP A N 1
ATOM 706 C CA . TRP A 1 84 ? 3.773 24.109 9.133 1 97.88 84 TRP A CA 1
ATOM 707 C C . TRP A 1 84 ? 3.697 24.531 7.668 1 97.88 84 TRP A C 1
ATOM 709 O O . TRP A 1 84 ? 4.723 24.797 7.039 1 97.88 84 TRP A O 1
ATOM 719 N N . TYR A 1 85 ? 2.484 24.625 7.109 1 97 85 TYR A N 1
ATOM 720 C CA . TYR A 1 85 ? 2.322 25.047 5.723 1 97 85 TYR A CA 1
ATOM 721 C C . TYR A 1 85 ? 2.859 26.469 5.52 1 97 85 TYR A C 1
ATOM 723 O O . TYR A 1 85 ? 3.533 26.734 4.527 1 97 85 TYR A O 1
ATOM 731 N N . ASP A 1 86 ? 2.572 27.281 6.457 1 97.31 86 ASP A N 1
ATOM 732 C CA . ASP A 1 86 ? 3.02 28.672 6.359 1 97.31 86 ASP A CA 1
ATOM 733 C C . ASP A 1 86 ? 4.543 28.766 6.336 1 97.31 86 ASP A C 1
ATOM 735 O O . ASP A 1 86 ? 5.113 29.531 5.57 1 97.31 86 ASP A O 1
ATOM 739 N N . ARG A 1 87 ? 5.18 27.984 7.059 1 97.69 87 ARG A N 1
ATOM 740 C CA . ARG A 1 87 ? 6.637 27.984 7.152 1 97.69 87 ARG A CA 1
ATOM 741 C C . ARG A 1 87 ? 7.27 27.453 5.871 1 97.69 87 ARG A C 1
ATOM 743 O O . ARG A 1 87 ? 8.438 27.734 5.582 1 97.69 87 ARG A O 1
ATOM 750 N N . HIS A 1 88 ? 6.461 26.734 5.109 1 97.56 88 HIS A N 1
ATOM 751 C CA . HIS A 1 88 ? 7.023 26.125 3.914 1 97.56 88 HIS A CA 1
ATOM 752 C C . HIS A 1 88 ? 6.441 26.734 2.646 1 97.56 88 HIS A C 1
ATOM 754 O O . HIS A 1 88 ? 6.367 26.078 1.608 1 97.56 88 HIS A O 1
ATOM 760 N N . GLY A 1 89 ? 5.988 28.016 2.697 1 96.12 89 GLY A N 1
ATOM 761 C CA . GLY A 1 89 ? 5.586 28.766 1.521 1 96.12 89 GLY A CA 1
ATOM 762 C C . GLY A 1 89 ? 4.082 28.797 1.324 1 96.12 89 GLY A C 1
ATOM 763 O O . GLY A 1 89 ? 3.596 29.297 0.312 1 96.12 89 GLY A O 1
ATOM 764 N N . GLY A 1 90 ? 3.301 28.156 2.303 1 97 90 GLY A N 1
ATOM 765 C CA . GLY A 1 90 ? 1.849 28.156 2.225 1 97 90 GLY A CA 1
ATOM 766 C C . GLY A 1 90 ? 1.29 26.875 1.644 1 97 90 GLY A C 1
ATOM 767 O O . GLY A 1 90 ? 1.971 26.172 0.881 1 97 90 GLY A O 1
ATOM 768 N N . ARG A 1 91 ? 0.079 26.625 1.974 1 94.62 91 ARG A N 1
ATOM 769 C CA . ARG A 1 91 ? -0.567 25.375 1.597 1 94.62 91 ARG A CA 1
ATOM 770 C C . ARG A 1 91 ? -0.579 25.203 0.081 1 94.62 91 ARG A C 1
ATOM 772 O O . ARG A 1 91 ? -0.194 24.141 -0.43 1 94.62 91 ARG A O 1
ATOM 779 N N . ASP A 1 92 ? -0.967 26.234 -0.65 1 94.56 92 ASP A N 1
ATOM 780 C CA . ASP A 1 92 ? -1.081 26.141 -2.104 1 94.56 92 ASP A CA 1
ATOM 781 C C . ASP A 1 92 ? 0.273 25.859 -2.744 1 94.56 92 ASP A C 1
ATOM 783 O O . ASP A 1 92 ? 0.365 25.047 -3.678 1 94.56 92 ASP A O 1
ATOM 787 N N . TYR A 1 93 ? 1.201 26.5 -2.252 1 95.69 93 TYR A N 1
ATOM 788 C CA . TYR A 1 93 ? 2.545 26.297 -2.779 1 95.69 93 TYR A CA 1
ATOM 789 C C . TYR A 1 93 ? 3.006 24.859 -2.559 1 95.69 93 TYR A C 1
ATOM 791 O O . TYR A 1 93 ? 3.482 24.203 -3.488 1 95.69 93 TYR A O 1
ATOM 799 N N . VAL A 1 94 ? 2.832 24.375 -1.366 1 96.19 94 VAL A N 1
ATOM 800 C CA . VAL A 1 94 ? 3.279 23.016 -1.025 1 96.19 94 VAL A CA 1
ATOM 801 C C . VAL A 1 94 ? 2.529 22 -1.877 1 96.19 94 VAL A C 1
ATOM 803 O O . VAL A 1 94 ? 3.143 21.109 -2.463 1 96.19 94 VAL A O 1
ATOM 806 N N . ILE A 1 95 ? 1.292 22.156 -2.037 1 93.44 95 ILE A N 1
ATOM 807 C CA . ILE A 1 95 ? 0.468 21.188 -2.742 1 93.44 95 ILE A CA 1
ATOM 808 C C . ILE A 1 95 ? 0.789 21.219 -4.234 1 93.44 95 ILE A C 1
ATOM 810 O O . ILE A 1 95 ? 0.959 20.172 -4.867 1 93.44 95 ILE A O 1
ATOM 814 N N . SER A 1 96 ? 0.985 22.391 -4.75 1 93 96 SER A N 1
ATOM 815 C CA . SER A 1 96 ? 1.143 22.5 -6.195 1 93 96 SER A CA 1
ATOM 816 C C . SER A 1 96 ? 2.59 22.266 -6.617 1 93 96 SER A C 1
ATOM 818 O O . SER A 1 96 ? 2.85 21.719 -7.684 1 93 96 SER A O 1
ATOM 820 N N . LYS A 1 97 ? 3.521 22.641 -5.734 1 94.25 97 LYS A N 1
ATOM 821 C CA . LYS A 1 97 ? 4.91 22.641 -6.18 1 94.25 97 LYS A CA 1
ATOM 822 C C . LYS A 1 97 ? 5.68 21.453 -5.594 1 94.25 97 LYS A C 1
ATOM 824 O O . LYS A 1 97 ? 6.629 20.969 -6.203 1 94.25 97 LYS A O 1
ATOM 829 N N . GLN A 1 98 ? 5.27 21.094 -4.43 1 95.94 98 GLN A N 1
ATOM 830 C CA . GLN A 1 98 ? 6.059 20.062 -3.764 1 95.94 98 GLN A CA 1
ATOM 831 C C . GLN A 1 98 ? 5.344 18.719 -3.799 1 95.94 98 GLN A C 1
ATOM 833 O O . GLN A 1 98 ? 5.988 17.672 -3.9 1 95.94 98 GLN A O 1
ATOM 838 N N . LEU A 1 99 ? 4.02 18.812 -3.676 1 94.19 99 LEU A N 1
ATOM 839 C CA . LEU A 1 99 ? 3.213 17.594 -3.732 1 94.19 99 LEU A CA 1
ATOM 840 C C . LEU A 1 99 ? 2.529 17.453 -5.09 1 94.19 99 LEU A C 1
ATOM 842 O O . LEU A 1 99 ? 1.406 17.938 -5.273 1 94.19 99 LEU A O 1
ATOM 846 N N . VAL A 1 100 ? 3.068 17.094 -6.066 1 89.69 100 VAL A N 1
ATOM 847 C CA . VAL A 1 100 ? 2.654 16.969 -7.457 1 89.69 100 VAL A CA 1
ATOM 848 C C . VAL A 1 100 ? 1.253 16.359 -7.527 1 89.69 100 VAL A C 1
ATOM 850 O O . VAL A 1 100 ? 0.415 16.812 -8.312 1 89.69 100 VAL A O 1
ATOM 853 N N . SER A 1 101 ? 0.923 15.375 -6.684 1 93.75 101 SER A N 1
ATOM 854 C CA . SER A 1 101 ? -0.407 14.781 -6.66 1 93.75 101 SER A CA 1
ATOM 855 C C . SER A 1 101 ? -0.716 14.172 -5.297 1 93.75 101 SER A C 1
ATOM 857 O O . SER A 1 101 ? 0.186 13.695 -4.605 1 93.75 101 SER A O 1
ATOM 859 N N . VAL A 1 102 ? -1.966 14.273 -5.02 1 94.69 102 VAL A N 1
ATOM 860 C CA . VAL A 1 102 ? -2.498 13.664 -3.807 1 94.69 102 VAL A CA 1
ATOM 861 C C . VAL A 1 102 ? -3.717 12.805 -4.148 1 94.69 102 VAL A C 1
ATOM 863 O O . VAL A 1 102 ? -4.629 13.266 -4.836 1 94.69 102 VAL A O 1
ATOM 866 N N . ASN A 1 103 ? -3.691 11.586 -3.727 1 96.19 103 ASN A N 1
ATOM 867 C CA . ASN A 1 103 ? -4.824 10.688 -3.924 1 96.19 103 ASN A CA 1
ATOM 868 C C . ASN A 1 103 ? -5.234 10.008 -2.621 1 96.19 103 ASN A C 1
ATOM 870 O O . ASN A 1 103 ? -4.387 9.477 -1.899 1 96.19 103 ASN A O 1
ATOM 874 N N . ASP A 1 104 ? -6.449 10.148 -2.293 1 96.81 104 ASP A N 1
ATOM 875 C CA . ASP A 1 104 ? -7.059 9.523 -1.126 1 96.81 104 ASP A CA 1
ATOM 876 C C . ASP A 1 104 ? -8.188 8.57 -1.54 1 96.81 104 ASP A C 1
ATOM 878 O O . ASP A 1 104 ? -9.156 8.992 -2.17 1 96.81 104 ASP A O 1
ATOM 882 N N . GLU A 1 105 ? -8.07 7.281 -1.136 1 97.69 105 GLU A N 1
ATOM 883 C CA . GLU A 1 105 ? -9.078 6.348 -1.638 1 97.69 105 GLU A CA 1
ATOM 884 C C . GLU A 1 105 ? -9.305 5.199 -0.658 1 97.69 105 GLU A C 1
ATOM 886 O O . GLU A 1 105 ? -8.398 4.832 0.094 1 97.69 105 GLU A O 1
ATOM 891 N N . GLU A 1 106 ? -10.523 4.746 -0.708 1 97.88 106 GLU A N 1
ATOM 892 C CA . GLU A 1 106 ? -10.844 3.51 0.001 1 97.88 106 GLU A CA 1
ATOM 893 C C . GLU A 1 106 ? -10.266 2.295 -0.723 1 97.88 106 GLU A C 1
ATOM 895 O O . GLU A 1 106 ? -10.32 2.217 -1.952 1 97.88 106 GLU A O 1
ATOM 900 N N . ILE A 1 107 ? -9.734 1.374 0.054 1 98.5 107 ILE A N 1
ATOM 901 C CA . ILE A 1 107 ? -9.258 0.115 -0.507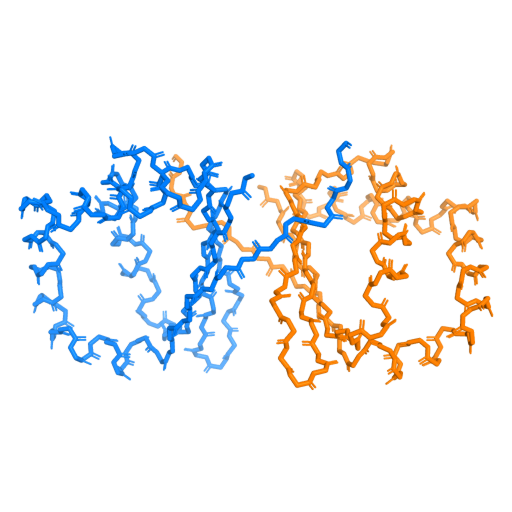 1 98.5 107 ILE A CA 1
ATOM 902 C C . ILE A 1 107 ? -9.859 -1.057 0.266 1 98.5 107 ILE A C 1
ATOM 904 O O . ILE A 1 107 ? -10.398 -0.875 1.361 1 98.5 107 ILE A O 1
ATOM 908 N N . TYR A 1 108 ? -9.773 -2.246 -0.293 1 98 108 TYR A N 1
ATOM 909 C CA . TYR A 1 108 ? -10.422 -3.42 0.274 1 98 108 TYR A CA 1
ATOM 910 C C . TYR A 1 108 ? -9.445 -4.578 0.403 1 98 108 TYR A C 1
ATOM 912 O O . TYR A 1 108 ? -8.758 -4.93 -0.56 1 98 108 TYR A O 1
ATOM 920 N N . SER A 1 109 ? -9.391 -5.148 1.582 1 98.25 109 SER A N 1
ATOM 921 C CA . SER A 1 109 ? -8.539 -6.324 1.762 1 98.25 109 SER A CA 1
ATOM 922 C C . SER A 1 109 ? -8.992 -7.473 0.866 1 98.25 109 SER A C 1
ATOM 924 O O . SER A 1 109 ? -10.195 -7.719 0.718 1 98.25 109 SER A O 1
ATOM 926 N N . THR A 1 110 ? -8.008 -8.18 0.295 1 98.38 110 THR A N 1
ATOM 927 C CA . THR A 1 110 ? -8.344 -9.305 -0.567 1 98.38 110 THR A CA 1
ATOM 928 C C . THR A 1 110 ? -7.883 -10.625 0.056 1 98.38 110 THR A C 1
ATOM 930 O O . THR A 1 110 ? -7.914 -11.672 -0.595 1 98.38 110 THR A O 1
ATOM 933 N N . VAL A 1 111 ? -7.352 -10.539 1.23 1 97.44 111 VAL A N 1
ATOM 934 C CA . VAL A 1 111 ? -6.879 -11.734 1.923 1 97.44 111 VAL A CA 1
ATOM 935 C C . VAL A 1 111 ? -8.047 -12.422 2.625 1 97.44 111 VAL A C 1
ATOM 937 O O . VAL A 1 111 ? -8.828 -11.773 3.322 1 97.44 111 VAL A O 1
ATOM 940 N N . GLU A 1 112 ? -8.117 -13.625 2.365 1 89.44 112 GLU A N 1
ATOM 941 C CA . GLU A 1 112 ? -9.195 -14.398 2.98 1 89.44 112 GLU A CA 1
ATOM 942 C C . GLU A 1 112 ? -8.844 -14.781 4.414 1 89.44 112 GLU A C 1
ATOM 944 O O . GLU A 1 112 ? -7.738 -15.258 4.684 1 89.44 112 GLU A O 1
ATOM 949 N N . ARG A 1 113 ? -9.664 -14.32 5.344 1 72.06 113 ARG A N 1
ATOM 950 C CA . ARG A 1 113 ? -9.477 -14.648 6.754 1 72.06 113 ARG A CA 1
ATOM 951 C C . ARG A 1 113 ? -10.359 -15.82 7.168 1 72.06 113 ARG A C 1
ATOM 953 O O . ARG A 1 113 ? -11.414 -16.047 6.578 1 72.06 113 ARG A O 1
ATOM 960 N N . MET B 1 1 ? 14.742 -3.971 7.863 1 92.56 1 MET B N 1
ATOM 961 C CA . MET B 1 1 ? 13.562 -4.605 7.289 1 92.56 1 MET B CA 1
ATOM 962 C C . MET B 1 1 ? 13.43 -4.262 5.809 1 92.56 1 MET B C 1
ATOM 964 O O . MET B 1 1 ? 13.719 -3.137 5.398 1 92.56 1 MET B O 1
ATOM 968 N N . PHE B 1 2 ? 13.211 -5.316 5.039 1 97.19 2 PHE B N 1
ATOM 969 C CA . PHE B 1 2 ? 13.039 -5.176 3.596 1 97.19 2 PHE B CA 1
ATOM 970 C C . PHE B 1 2 ? 11.57 -5.324 3.211 1 97.19 2 PHE B C 1
ATOM 972 O O . PHE B 1 2 ? 10.922 -6.312 3.57 1 97.19 2 PHE B O 1
ATOM 979 N N . TYR B 1 3 ? 11.023 -4.25 2.42 1 98.56 3 TYR B N 1
ATOM 980 C CA . TYR B 1 3 ? 9.625 -4.277 2.002 1 98.56 3 TYR B CA 1
ATOM 981 C C . TYR B 1 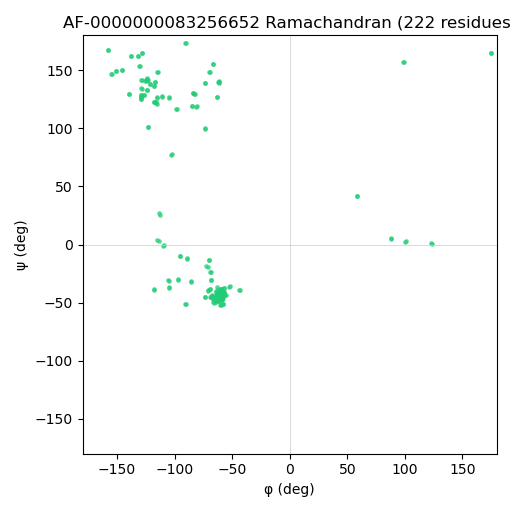3 ? 9.516 -4.324 0.482 1 98.56 3 TYR B C 1
ATOM 983 O O . TYR B 1 3 ? 10.273 -3.66 -0.223 1 98.56 3 TYR B O 1
ATOM 991 N N . ARG B 1 4 ? 8.609 -5.082 0.088 1 98.25 4 ARG B N 1
ATOM 992 C CA . ARG B 1 4 ? 8.344 -5.23 -1.338 1 98.25 4 ARG B CA 1
ATOM 993 C C . ARG B 1 4 ? 6.863 -5.027 -1.641 1 98.25 4 ARG B C 1
ATOM 995 O O . ARG B 1 4 ? 6 -5.562 -0.938 1 98.25 4 ARG B O 1
ATOM 1002 N N . LYS B 1 5 ? 6.609 -4.25 -2.674 1 98.75 5 LYS B N 1
ATOM 1003 C CA . LYS B 1 5 ? 5.242 -4.023 -3.133 1 98.75 5 LYS B CA 1
ATOM 1004 C C . LYS B 1 5 ? 5.047 -4.555 -4.551 1 98.75 5 LYS B C 1
ATOM 1006 O O . LYS B 1 5 ? 5.773 -4.172 -5.469 1 98.75 5 LYS B O 1
ATOM 1011 N N . LYS B 1 6 ? 4.125 -5.43 -4.707 1 98.38 6 LYS B N 1
ATOM 1012 C CA . LYS B 1 6 ? 3.734 -5.91 -6.027 1 98.38 6 LYS B CA 1
ATOM 1013 C C . LYS B 1 6 ? 2.334 -5.43 -6.398 1 98.38 6 LYS B C 1
ATOM 1015 O O . LYS B 1 6 ? 1.393 -5.59 -5.617 1 98.38 6 LYS B O 1
ATOM 1020 N N . THR B 1 7 ? 2.236 -4.816 -7.578 1 98.5 7 THR B N 1
ATOM 1021 C CA . THR B 1 7 ? 0.993 -4.188 -8.008 1 98.5 7 THR B CA 1
ATOM 1022 C C . THR B 1 7 ? 0.556 -4.723 -9.367 1 98.5 7 THR B C 1
ATOM 1024 O O . THR B 1 7 ? 1.381 -4.898 -10.266 1 98.5 7 THR B O 1
ATOM 1027 N N . TYR B 1 8 ? -0.701 -4.91 -9.492 1 98.06 8 TYR B N 1
ATOM 1028 C CA . TYR B 1 8 ? -1.315 -5.363 -10.742 1 98.06 8 TYR B CA 1
ATOM 1029 C C . TYR B 1 8 ? -2.465 -4.445 -11.141 1 98.06 8 TYR B C 1
ATOM 1031 O O . TYR B 1 8 ? -3.209 -3.961 -10.289 1 98.06 8 TYR B O 1
ATOM 1039 N N . GLN B 1 9 ? -2.588 -4.195 -12.406 1 98 9 GLN B N 1
ATOM 1040 C CA . GLN B 1 9 ? -3.848 -3.738 -12.984 1 98 9 GLN B CA 1
ATOM 1041 C C . GLN B 1 9 ? -4.609 -4.898 -13.617 1 98 9 GLN B C 1
ATOM 1043 O O . GLN B 1 9 ? -4.141 -5.5 -14.586 1 98 9 GLN B O 1
ATOM 1048 N N . VAL B 1 10 ? -5.719 -5.113 -13.047 1 98.31 10 VAL B N 1
ATOM 1049 C CA . VAL B 1 10 ? -6.434 -6.34 -13.383 1 98.31 10 VAL B CA 1
ATOM 1050 C C . VAL B 1 10 ? -7.785 -5.996 -14.008 1 98.31 10 VAL B C 1
ATOM 1052 O O . VAL B 1 10 ? -8.5 -5.121 -13.516 1 98.31 10 VAL B O 1
ATOM 1055 N N . LYS B 1 11 ? -8.125 -6.684 -15.047 1 98.25 11 LYS B N 1
ATOM 1056 C CA . LYS B 1 11 ? -9.469 -6.535 -15.586 1 98.25 11 LYS B CA 1
ATOM 1057 C C . LYS B 1 11 ? -10.516 -6.965 -14.562 1 98.25 11 LYS B C 1
ATOM 1059 O O . LYS B 1 11 ? -10.352 -7.98 -13.883 1 98.25 11 LYS B O 1
ATOM 1064 N N . SER B 1 12 ? -11.57 -6.195 -14.523 1 98 12 SER B N 1
ATOM 1065 C CA . SER B 1 12 ? -12.594 -6.391 -13.5 1 98 12 SER B CA 1
ATOM 1066 C C . SER B 1 12 ? -13.156 -7.805 -13.547 1 98 12 SER B C 1
ATOM 1068 O O . SER B 1 12 ? -13.43 -8.406 -12.5 1 98 12 SER B O 1
ATOM 1070 N N . GLU B 1 13 ? -13.297 -8.336 -14.734 1 97.25 13 GLU B N 1
ATOM 1071 C CA . GLU B 1 13 ? -13.914 -9.648 -14.898 1 97.25 13 GLU B CA 1
ATOM 1072 C C . GLU B 1 13 ? -13.008 -10.758 -14.367 1 97.25 13 GLU B C 1
ATOM 1074 O O . GLU B 1 13 ? -13.461 -11.883 -14.156 1 97.25 13 GLU B O 1
ATOM 1079 N N . PHE B 1 14 ? -11.773 -10.414 -14.117 1 98.31 14 PHE B N 1
ATOM 1080 C CA . PHE B 1 14 ? -10.797 -11.43 -13.758 1 98.31 14 PHE B CA 1
ATOM 1081 C C . PHE B 1 14 ? -10.406 -11.297 -12.289 1 98.31 14 PHE B C 1
ATOM 1083 O O . PHE B 1 14 ? -9.633 -12.109 -11.773 1 98.31 14 PHE B O 1
ATOM 1090 N N . VAL B 1 15 ? -10.891 -10.383 -11.562 1 98.38 15 VAL B N 1
ATOM 1091 C CA . VAL B 1 15 ? -10.484 -10.016 -10.211 1 98.38 15 VAL B CA 1
ATOM 1092 C C . VAL B 1 15 ? -10.75 -11.18 -9.258 1 98.38 15 VAL B C 1
ATOM 1094 O O . VAL B 1 15 ? -9.875 -11.562 -8.477 1 98.38 15 VAL B O 1
ATOM 1097 N N . SER B 1 16 ? -11.93 -11.703 -9.328 1 98.06 16 SER B N 1
ATOM 1098 C CA . SER B 1 16 ? -12.289 -12.797 -8.43 1 98.06 16 SER B CA 1
ATOM 1099 C C . SER B 1 16 ? -11.375 -14 -8.633 1 98.06 16 SER B C 1
ATOM 1101 O O . SER B 1 16 ? -10.898 -14.594 -7.664 1 98.06 16 SER B O 1
ATOM 1103 N N . THR B 1 17 ? -11.148 -14.344 -9.852 1 98.31 17 THR B N 1
ATOM 1104 C CA . THR B 1 17 ? -10.273 -15.461 -10.203 1 98.31 17 THR B CA 1
ATOM 1105 C C . THR B 1 17 ? -8.859 -15.219 -9.68 1 98.31 17 THR B C 1
ATOM 1107 O O . THR B 1 17 ? -8.25 -16.109 -9.094 1 98.31 17 THR B O 1
ATOM 1110 N N . PHE B 1 18 ? -8.406 -14.086 -9.906 1 98.44 18 PHE B N 1
ATOM 1111 C CA . PHE B 1 18 ? -7.051 -13.711 -9.508 1 98.44 18 PHE B CA 1
ATOM 1112 C C . PHE B 1 18 ? -6.91 -13.742 -7.988 1 98.44 18 PHE B C 1
ATOM 1114 O O . PHE B 1 18 ? -5.906 -14.227 -7.461 1 98.44 18 PHE B O 1
ATOM 1121 N N . ASN B 1 19 ? -7.859 -13.172 -7.285 1 98.56 19 ASN B N 1
ATOM 1122 C CA . ASN B 1 19 ? -7.836 -13.188 -5.824 1 98.56 19 ASN B CA 1
ATOM 1123 C C . ASN B 1 19 ? -7.863 -14.617 -5.277 1 98.56 19 ASN B C 1
ATOM 1125 O O . ASN B 1 19 ? -7.156 -14.93 -4.316 1 98.56 19 ASN B O 1
ATOM 1129 N N . LYS B 1 20 ? -8.672 -15.453 -5.863 1 98.19 20 LYS B N 1
ATOM 1130 C CA . LYS B 1 20 ? -8.727 -16.844 -5.441 1 98.19 20 LYS B CA 1
ATOM 1131 C C . LYS B 1 20 ? -7.375 -17.531 -5.637 1 98.19 20 LYS B C 1
ATOM 1133 O O . LYS B 1 20 ? -6.922 -18.281 -4.77 1 98.19 20 LYS B O 1
ATOM 1138 N N . HIS B 1 21 ? -6.777 -17.234 -6.77 1 98.06 21 HIS B N 1
ATOM 1139 C CA . HIS B 1 21 ? -5.461 -17.797 -7.062 1 98.06 21 HIS B CA 1
ATOM 1140 C C . HIS B 1 21 ? -4.449 -17.391 -5.992 1 98.06 21 HIS B C 1
ATOM 1142 O O . HIS B 1 21 ? -3.684 -18.234 -5.516 1 98.06 21 HIS B O 1
ATOM 1148 N N . PHE B 1 22 ? -4.453 -16.188 -5.641 1 98.5 22 PHE B N 1
ATOM 1149 C CA . PHE B 1 22 ? -3.521 -15.688 -4.641 1 98.5 22 PHE B CA 1
ATOM 1150 C C . PHE B 1 22 ? -3.713 -16.406 -3.311 1 98.5 22 PHE B C 1
ATOM 1152 O O . PHE B 1 22 ? -2.752 -16.922 -2.732 1 98.5 22 PHE B O 1
ATOM 1159 N N . ASN B 1 23 ? -4.953 -16.438 -2.826 1 98.5 23 ASN B N 1
ATOM 1160 C CA . ASN B 1 23 ? -5.258 -16.969 -1.499 1 98.5 23 ASN B CA 1
ATOM 1161 C C . ASN B 1 23 ? -5.039 -18.469 -1.429 1 98.5 23 ASN B C 1
ATOM 1163 O O . ASN B 1 23 ? -4.605 -19 -0.402 1 98.5 23 ASN B O 1
ATOM 1167 N N . GLN B 1 24 ? -5.23 -19.156 -2.512 1 97.25 24 GLN B N 1
ATOM 1168 C CA . GLN B 1 24 ? -5.211 -20.609 -2.465 1 97.25 24 GLN B CA 1
ATOM 1169 C C . GLN B 1 24 ? -3.846 -21.156 -2.877 1 97.25 24 GLN B C 1
ATOM 1171 O O . GLN B 1 24 ? -3.412 -22.203 -2.377 1 97.25 24 GLN B O 1
ATOM 1176 N N . ASN B 1 25 ? -3.164 -20.406 -3.756 1 96.5 25 ASN B N 1
ATOM 1177 C CA . ASN B 1 25 ? -1.974 -21.016 -4.344 1 96.5 25 ASN B CA 1
ATOM 1178 C C . ASN B 1 25 ? -0.715 -20.234 -3.996 1 96.5 25 ASN B C 1
ATOM 1180 O O . ASN B 1 25 ? 0.339 -20.812 -3.742 1 96.5 25 ASN B O 1
ATOM 1184 N N . LEU B 1 26 ? -0.794 -18.984 -3.967 1 97.19 26 LEU B N 1
ATOM 1185 C CA . LEU B 1 26 ? 0.42 -18.188 -3.844 1 97.19 26 LEU B CA 1
ATOM 1186 C C . LEU B 1 26 ? 0.742 -17.906 -2.379 1 97.19 26 LEU B C 1
ATOM 1188 O O . LEU B 1 26 ? 1.859 -18.172 -1.926 1 97.19 26 LEU B O 1
ATOM 1192 N N . LEU B 1 27 ? -0.251 -17.406 -1.647 1 97.88 27 LEU B N 1
ATOM 1193 C CA . LEU B 1 27 ? -0.051 -16.969 -0.273 1 97.88 27 LEU B CA 1
ATOM 1194 C C . LEU B 1 27 ? 0.462 -18.109 0.598 1 97.88 27 LEU B C 1
ATOM 1196 O O . LEU B 1 27 ? 1.471 -17.953 1.292 1 97.88 27 LEU B O 1
ATOM 1200 N N . PRO B 1 28 ? -0.162 -19.312 0.524 1 97.06 28 PRO B N 1
ATOM 1201 C CA . PRO B 1 28 ? 0.295 -20.391 1.397 1 97.06 28 PRO B CA 1
ATOM 1202 C C . PRO B 1 28 ? 1.762 -20.75 1.171 1 97.06 28 PRO B C 1
ATOM 1204 O O . PRO B 1 28 ? 2.486 -21.031 2.129 1 97.06 28 PRO B O 1
ATOM 1207 N N . THR B 1 29 ? 2.189 -20.734 -0.052 1 97.12 29 THR B N 1
ATOM 1208 C CA . THR B 1 29 ? 3.572 -21.078 -0.364 1 97.12 29 THR B CA 1
ATOM 1209 C C . THR B 1 29 ? 4.531 -20.016 0.163 1 97.12 29 THR B C 1
ATOM 1211 O O . THR B 1 29 ? 5.582 -20.344 0.716 1 97.12 29 THR B O 1
ATOM 1214 N N . GLN B 1 30 ? 4.188 -18.75 -0.069 1 96.62 30 GLN B N 1
ATOM 1215 C CA . GLN B 1 30 ? 5.016 -17.641 0.416 1 96.62 30 GLN B CA 1
ATOM 1216 C C . GLN B 1 30 ? 5.188 -17.719 1.931 1 96.62 30 GLN B C 1
ATOM 1218 O O . GLN B 1 30 ? 6.297 -17.562 2.441 1 96.62 30 GLN B O 1
ATOM 1223 N N . ILE B 1 31 ? 4.082 -18.016 2.607 1 96.69 31 ILE B N 1
ATOM 1224 C CA . ILE B 1 31 ? 4.109 -18.109 4.062 1 96.69 31 ILE B CA 1
ATOM 1225 C C . ILE B 1 31 ? 4.938 -19.312 4.488 1 96.69 31 ILE B C 1
ATOM 1227 O O . ILE B 1 31 ? 5.762 -19.219 5.402 1 96.69 31 ILE B O 1
ATOM 1231 N N . LYS B 1 32 ? 4.734 -20.391 3.855 1 96.31 32 LYS B N 1
ATOM 1232 C CA . LYS B 1 32 ? 5.461 -21.641 4.133 1 96.31 32 LYS B CA 1
ATOM 1233 C C . LYS B 1 32 ? 6.969 -21.406 4.109 1 96.31 32 LYS B C 1
ATOM 1235 O O . LYS B 1 32 ? 7.699 -21.969 4.926 1 96.31 32 LYS B O 1
ATOM 1240 N N . HIS B 1 33 ? 7.406 -20.578 3.258 1 96.88 33 HIS B N 1
ATOM 1241 C CA . HIS B 1 33 ? 8.844 -20.406 3.082 1 96.88 33 HIS B CA 1
ATOM 1242 C C . HIS B 1 33 ? 9.359 -19.234 3.908 1 96.88 33 HIS B C 1
ATOM 1244 O O . HIS B 1 33 ? 10.562 -18.969 3.947 1 96.88 33 HIS B O 1
ATOM 1250 N N . GLY B 1 34 ? 8.445 -18.438 4.488 1 95.31 34 GLY B N 1
ATOM 1251 C CA . GLY B 1 34 ? 8.945 -17.516 5.492 1 95.31 34 GLY B CA 1
ATOM 1252 C C . GLY B 1 34 ? 8.609 -16.062 5.18 1 95.31 34 GLY B C 1
ATOM 1253 O O . GLY B 1 34 ? 8.961 -15.164 5.949 1 95.31 34 GLY B O 1
ATOM 1254 N N . SER B 1 35 ? 7.93 -15.828 4.094 1 95.06 35 SER B N 1
ATOM 1255 C CA . SER B 1 35 ? 7.5 -14.461 3.795 1 95.06 35 SER B CA 1
ATOM 1256 C C . SER B 1 35 ? 6.414 -14 4.762 1 95.06 35 SER B C 1
ATOM 1258 O O . SER B 1 35 ? 5.648 -14.82 5.281 1 95.06 35 SER B O 1
ATOM 1260 N N . ARG B 1 36 ? 6.406 -12.734 5.02 1 97.69 36 ARG B N 1
ATOM 1261 C CA . ARG B 1 36 ? 5.352 -12.156 5.84 1 97.69 36 ARG B CA 1
ATOM 1262 C C . ARG B 1 36 ? 4.516 -11.164 5.035 1 97.69 36 ARG B C 1
ATOM 1264 O O . ARG B 1 36 ? 5.051 -10.211 4.461 1 97.69 36 ARG B O 1
ATOM 1271 N N . LEU B 1 37 ? 3.305 -11.438 4.984 1 98.31 37 LEU B N 1
ATOM 1272 C CA . LEU B 1 37 ? 2.381 -10.547 4.289 1 98.31 37 LEU B CA 1
ATOM 1273 C C . LEU B 1 37 ? 1.911 -9.422 5.211 1 98.31 37 LEU B C 1
ATOM 1275 O O . LEU B 1 37 ? 1.27 -9.68 6.23 1 98.31 37 LEU B O 1
ATOM 1279 N N . VAL B 1 38 ? 2.221 -8.148 4.816 1 98.31 38 VAL B N 1
ATOM 1280 C CA . VAL B 1 38 ? 1.691 -7.004 5.551 1 98.31 38 VAL B CA 1
ATOM 1281 C C . VAL B 1 38 ? 0.205 -6.836 5.246 1 98.31 38 VAL B C 1
ATOM 1283 O O . VAL B 1 38 ? -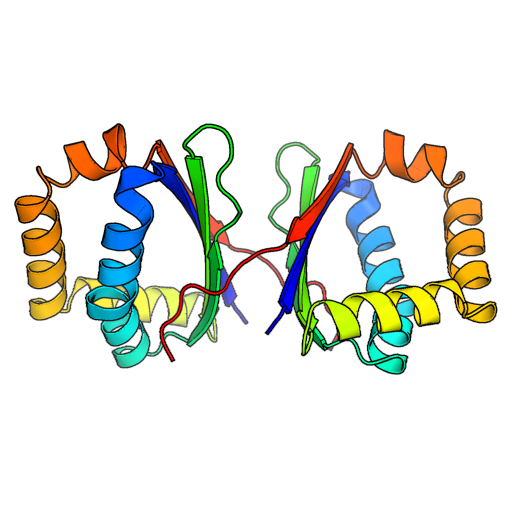0.598 -6.586 6.148 1 98.31 38 VAL B O 1
ATOM 1286 N N . GLY B 1 39 ? -0.063 -6.938 3.998 1 98.44 39 GLY B N 1
ATOM 1287 C CA . GLY B 1 39 ? -1.438 -6.879 3.531 1 98.44 39 GLY B CA 1
ATOM 1288 C C . GLY B 1 39 ? -1.556 -6.883 2.02 1 98.44 39 GLY B C 1
ATOM 1289 O O . GLY B 1 39 ? -0.553 -6.758 1.313 1 98.44 39 GLY B O 1
ATOM 1290 N N . ARG B 1 40 ? -2.688 -7.137 1.597 1 98.81 40 ARG B N 1
ATOM 1291 C CA . ARG B 1 40 ? -3.055 -7.125 0.184 1 98.81 40 ARG B CA 1
ATOM 1292 C C . ARG B 1 40 ? -4.43 -6.504 -0.019 1 98.81 40 ARG B C 1
ATOM 1294 O O . ARG B 1 40 ? -5.391 -6.863 0.668 1 98.81 40 ARG B O 1
ATOM 1301 N N . TRP B 1 41 ? -4.488 -5.559 -0.937 1 98.88 41 TRP B N 1
ATOM 1302 C CA . TRP B 1 41 ? -5.719 -4.793 -1.104 1 98.88 41 TRP B CA 1
ATOM 1303 C C . TRP B 1 41 ? -6.035 -4.586 -2.582 1 98.88 41 TRP B C 1
ATOM 1305 O O . TRP B 1 41 ? -5.18 -4.805 -3.441 1 98.88 41 TRP B O 1
ATOM 1315 N N . MET B 1 42 ? -7.238 -4.246 -2.834 1 98.81 42 MET B N 1
ATOM 1316 C CA . MET B 1 42 ? -7.652 -3.822 -4.168 1 98.81 42 MET B CA 1
ATOM 1317 C C . MET B 1 42 ? -8.43 -2.514 -4.109 1 98.81 42 MET B C 1
ATOM 1319 O O . MET B 1 42 ? -9.008 -2.18 -3.072 1 98.81 42 MET B O 1
ATOM 1323 N N . THR B 1 43 ? -8.383 -1.783 -5.176 1 98.56 43 THR B N 1
ATOM 1324 C CA . THR B 1 43 ? -9.148 -0.546 -5.293 1 98.56 43 THR B CA 1
ATOM 1325 C C . THR B 1 43 ? -10.523 -0.816 -5.895 1 98.56 43 THR B C 1
ATOM 1327 O O . THR B 1 43 ? -10.828 -1.946 -6.285 1 98.56 43 THR B O 1
ATOM 1330 N N . ASN B 1 44 ? -11.328 0.26 -5.906 1 97.69 44 ASN B N 1
ATOM 1331 C CA . ASN B 1 44 ? -12.578 0.167 -6.652 1 97.69 44 ASN B CA 1
ATOM 1332 C C . ASN B 1 44 ? -12.328 0.054 -8.148 1 97.69 44 ASN B C 1
ATOM 1334 O O . ASN B 1 44 ? -11.273 0.463 -8.641 1 97.69 44 ASN B O 1
ATOM 1338 N N . ASP B 1 45 ? -13.344 -0.54 -8.734 1 97.56 45 ASP B N 1
ATOM 1339 C CA . ASP B 1 45 ? -13.297 -0.621 -10.195 1 97.56 45 ASP B CA 1
ATOM 1340 C C . ASP B 1 45 ? -13.328 0.771 -10.82 1 97.56 45 ASP B C 1
ATOM 1342 O O . ASP B 1 45 ? -14.148 1.61 -10.445 1 97.56 45 ASP B O 1
ATOM 1346 N N . GLN B 1 46 ? -12.398 1.014 -11.641 1 96.06 46 GLN B N 1
ATOM 1347 C CA . GLN B 1 46 ? -12.359 2.232 -12.445 1 96.06 46 GLN B CA 1
ATOM 1348 C C . GLN B 1 46 ? -12.305 1.909 -13.938 1 96.06 46 GLN B C 1
ATOM 1350 O O . GLN B 1 46 ? -11.227 1.624 -14.469 1 96.06 46 GLN B O 1
ATOM 1355 N N . ASP B 1 47 ? -13.398 1.994 -14.633 1 95.81 47 ASP B N 1
ATOM 1356 C CA . ASP B 1 47 ? -13.492 1.767 -16.078 1 95.81 47 ASP B CA 1
ATOM 1357 C C . ASP B 1 47 ? -13.016 0.363 -16.438 1 95.81 47 ASP B C 1
ATOM 1359 O O . ASP B 1 47 ? -12.203 0.196 -17.359 1 95.81 47 ASP B O 1
ATOM 1363 N N . GLY B 1 48 ? -13.391 -0.585 -15.641 1 97.06 48 GLY B N 1
ATOM 1364 C CA . GLY B 1 48 ? -13.125 -1.978 -15.961 1 97.06 48 GLY B CA 1
ATOM 1365 C C . GLY B 1 48 ? -11.773 -2.455 -15.469 1 97.06 48 GLY B C 1
ATOM 1366 O O . GLY B 1 48 ? -11.352 -3.57 -15.781 1 97.06 48 GLY B O 1
ATOM 1367 N N . LEU B 1 49 ? -11.078 -1.607 -14.727 1 97.5 49 LEU B N 1
ATOM 1368 C CA . LEU B 1 49 ? -9.773 -1.967 -14.195 1 97.5 49 LEU B CA 1
ATOM 1369 C C . LEU B 1 49 ? -9.742 -1.819 -12.68 1 97.5 49 LEU B C 1
ATOM 1371 O O . LEU B 1 49 ? -10.312 -0.874 -12.133 1 97.5 49 LEU B O 1
ATOM 1375 N N . VAL B 1 50 ? -9.086 -2.744 -12.039 1 98.38 50 VAL B N 1
ATOM 1376 C CA . VAL B 1 50 ? -8.906 -2.754 -10.594 1 98.38 50 VAL B CA 1
ATOM 1377 C C . VAL B 1 50 ? -7.422 -2.883 -10.258 1 98.38 50 VAL B C 1
ATOM 1379 O O . VAL B 1 50 ? -6.727 -3.738 -10.812 1 98.38 50 VAL B O 1
ATOM 1382 N N . GLU B 1 51 ? -6.969 -2.023 -9.453 1 98.56 51 GLU B N 1
ATOM 1383 C CA . GLU B 1 51 ? -5.609 -2.193 -8.953 1 98.56 51 GLU B CA 1
ATOM 1384 C C . GLU B 1 51 ? -5.574 -3.133 -7.754 1 98.56 51 GLU B C 1
ATOM 1386 O O . GLU B 1 51 ? -6.371 -2.986 -6.82 1 98.56 51 GLU B O 1
ATOM 1391 N N . ILE B 1 52 ? -4.719 -4.082 -7.777 1 98.81 52 ILE B N 1
ATOM 1392 C CA . ILE B 1 52 ? -4.469 -4.984 -6.656 1 98.81 52 ILE B CA 1
ATOM 1393 C C . ILE B 1 52 ? -2.99 -4.949 -6.285 1 98.81 52 ILE B C 1
ATOM 1395 O O . ILE B 1 52 ? -2.121 -5.02 -7.156 1 98.81 52 ILE B O 1
ATOM 1399 N N . PHE B 1 53 ? -2.736 -4.816 -4.988 1 98.88 53 PHE B N 1
ATOM 1400 C CA . PHE B 1 53 ? -1.329 -4.781 -4.609 1 98.88 53 PHE B CA 1
ATOM 1401 C C . PHE B 1 53 ? -1.117 -5.453 -3.258 1 98.88 53 PHE B C 1
ATOM 1403 O O . PHE B 1 53 ? -2.021 -5.473 -2.42 1 98.88 53 PHE B O 1
ATOM 1410 N N . ALA B 1 54 ? 0.014 -5.996 -3.104 1 98.88 54 ALA B N 1
ATOM 1411 C CA . ALA B 1 54 ? 0.442 -6.641 -1.865 1 98.88 54 ALA B CA 1
ATOM 1412 C C . ALA B 1 54 ? 1.74 -6.027 -1.349 1 98.88 54 ALA B C 1
ATOM 1414 O O . ALA B 1 54 ? 2.633 -5.695 -2.133 1 98.88 54 ALA B O 1
ATOM 1415 N N . ILE B 1 55 ? 1.793 -5.941 -0.11 1 98.75 55 ILE B N 1
ATOM 1416 C CA . ILE B 1 55 ? 3.027 -5.531 0.551 1 98.75 55 ILE B CA 1
ATOM 1417 C C . ILE B 1 55 ? 3.564 -6.684 1.399 1 98.75 55 ILE B C 1
ATOM 1419 O O . ILE B 1 55 ? 2.848 -7.23 2.238 1 98.75 55 ILE B O 1
ATOM 1423 N N . TRP B 1 56 ? 4.824 -6.969 1.123 1 98.5 56 TRP B N 1
ATOM 1424 C CA . TRP B 1 56 ? 5.523 -8.031 1.836 1 98.5 56 TRP B CA 1
ATOM 1425 C C . TRP B 1 56 ? 6.672 -7.469 2.668 1 98.5 56 TRP B C 1
ATOM 1427 O O . TRP B 1 56 ? 7.305 -6.484 2.277 1 98.5 56 TRP B O 1
ATOM 1437 N N . GLU B 1 57 ? 6.871 -8.164 3.734 1 97.75 57 GLU B N 1
ATOM 1438 C CA . GLU B 1 57 ? 7.969 -7.801 4.621 1 97.75 57 GLU B CA 1
ATOM 1439 C C . GLU B 1 57 ? 8.953 -8.953 4.793 1 97.75 57 GLU B C 1
ATOM 1441 O O . GLU B 1 57 ? 8.539 -10.109 4.922 1 97.75 57 GLU B O 1
ATOM 1446 N N . TYR B 1 58 ? 10.195 -8.609 4.766 1 97.5 58 TYR B N 1
ATOM 1447 C CA . TYR B 1 58 ? 11.281 -9.555 5 1 97.5 58 TYR B CA 1
ATOM 1448 C C . TYR B 1 58 ? 12.281 -8.992 6.008 1 97.5 58 TYR B C 1
ATOM 1450 O O . TYR B 1 58 ? 12.336 -7.781 6.227 1 97.5 58 TYR B O 1
ATOM 1458 N N . ASP B 1 59 ? 13.086 -9.914 6.566 1 96.5 59 ASP B N 1
ATOM 1459 C CA . ASP B 1 59 ? 14.07 -9.461 7.547 1 96.5 59 ASP B CA 1
ATOM 1460 C C . ASP B 1 59 ? 15.164 -8.633 6.879 1 96.5 59 ASP B C 1
ATOM 1462 O O . ASP B 1 59 ? 15.734 -7.734 7.504 1 96.5 59 ASP B O 1
ATOM 1466 N N . SER B 1 60 ? 15.555 -9.039 5.703 1 96.88 60 SER B N 1
ATOM 1467 C CA . SER B 1 60 ? 16.609 -8.398 4.93 1 96.88 60 SER B CA 1
ATOM 1468 C C . SER B 1 60 ? 16.484 -8.711 3.443 1 96.88 60 SER B C 1
ATOM 1470 O O . SER B 1 60 ? 15.688 -9.57 3.055 1 96.88 60 SER B O 1
ATOM 1472 N N . TYR B 1 61 ? 17.219 -7.984 2.639 1 97 61 TYR B N 1
ATOM 1473 C CA . TYR B 1 61 ? 17.266 -8.297 1.217 1 97 61 TYR B CA 1
ATOM 1474 C C . TYR B 1 61 ? 17.75 -9.727 0.992 1 97 61 TYR B C 1
ATOM 1476 O O . TYR B 1 61 ? 17.234 -10.438 0.125 1 97 61 TYR B O 1
ATOM 1484 N N . GLY B 1 62 ? 18.734 -10.109 1.738 1 97.31 62 GLY B N 1
ATOM 1485 C CA . GLY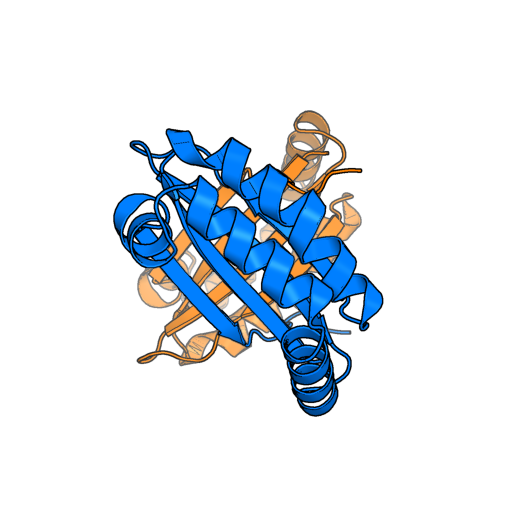 B 1 62 ? 19.219 -11.477 1.638 1 97.31 62 GLY B CA 1
ATOM 1486 C C . GLY B 1 62 ? 18.141 -12.516 1.929 1 97.31 62 GLY B C 1
ATOM 1487 O O . GLY B 1 62 ? 18.031 -13.516 1.22 1 97.31 62 GLY B O 1
ATOM 1488 N N . SER B 1 63 ? 17.391 -12.305 2.992 1 97.12 63 SER B N 1
ATOM 1489 C CA . SER B 1 63 ? 16.281 -13.211 3.322 1 97.12 63 SER B CA 1
ATOM 1490 C C . SER B 1 63 ? 15.258 -13.266 2.195 1 97.12 63 SER B C 1
ATOM 1492 O O . SER B 1 63 ? 14.719 -14.336 1.893 1 97.12 63 SER B O 1
ATOM 1494 N N . TYR B 1 64 ? 14.992 -12.102 1.621 1 97.81 64 TYR B N 1
ATOM 1495 C CA . TYR B 1 64 ? 14.086 -12.039 0.483 1 97.81 64 TYR B CA 1
ATOM 1496 C C . TYR B 1 64 ? 14.578 -12.93 -0.656 1 97.81 64 TYR B C 1
ATOM 1498 O O . TYR B 1 64 ? 13.82 -13.75 -1.178 1 97.81 64 TYR B O 1
ATOM 1506 N N . VAL B 1 65 ? 15.773 -12.781 -1.012 1 97.44 65 VAL B N 1
ATOM 1507 C CA . VAL B 1 65 ? 16.359 -13.539 -2.119 1 97.44 65 VAL B CA 1
ATOM 1508 C C . VAL B 1 65 ? 16.297 -15.031 -1.816 1 97.44 65 VAL B C 1
ATOM 1510 O O . VAL B 1 65 ? 15.922 -15.828 -2.68 1 97.44 65 VAL B O 1
ATOM 1513 N N . GLN B 1 66 ? 16.656 -15.359 -0.641 1 97.69 66 GLN B N 1
ATOM 1514 C CA . GLN B 1 66 ? 16.641 -16.766 -0.245 1 97.69 66 GLN B CA 1
ATOM 1515 C C . GLN B 1 66 ? 15.234 -17.344 -0.322 1 97.69 66 GLN B C 1
ATOM 1517 O O . GLN B 1 66 ? 15.039 -18.438 -0.867 1 97.69 66 GLN B O 1
ATOM 1522 N N . ILE B 1 67 ? 14.289 -16.656 0.233 1 97.5 67 ILE B N 1
ATOM 1523 C CA . ILE B 1 67 ? 12.914 -17.125 0.249 1 97.5 67 ILE B CA 1
ATOM 1524 C C . ILE B 1 67 ? 12.391 -17.266 -1.183 1 97.5 67 ILE B C 1
ATOM 1526 O O . ILE B 1 67 ? 11.773 -18.266 -1.534 1 97.5 67 ILE B O 1
ATOM 1530 N N . GLU B 1 68 ? 12.656 -16.25 -1.964 1 96.44 68 GLU B N 1
ATOM 1531 C CA . GLU B 1 68 ? 12.219 -16.297 -3.354 1 96.44 68 GLU B CA 1
ATOM 1532 C C . GLU B 1 68 ? 12.82 -17.5 -4.086 1 96.44 68 GLU B C 1
ATOM 1534 O O . GLU B 1 68 ? 12.164 -18.109 -4.922 1 96.44 68 GLU B O 1
ATOM 1539 N N . GLU B 1 69 ? 14.023 -17.781 -3.82 1 97.06 69 GLU B N 1
ATOM 1540 C CA . GLU B 1 69 ? 14.672 -18.938 -4.414 1 97.06 69 GLU B CA 1
ATOM 1541 C C . GLU B 1 69 ? 14 -20.234 -3.975 1 97.06 69 GLU B C 1
ATOM 1543 O O . GLU B 1 69 ? 13.82 -21.156 -4.777 1 97.06 69 GLU B O 1
ATOM 1548 N N . GLU B 1 70 ? 13.711 -20.297 -2.752 1 97.69 70 GLU B N 1
ATOM 1549 C CA . GLU B 1 70 ? 13.031 -21.484 -2.23 1 97.69 70 GLU B CA 1
ATOM 1550 C C . GLU B 1 70 ? 11.656 -21.656 -2.863 1 97.69 70 GLU B C 1
ATOM 1552 O O . GLU B 1 70 ? 11.25 -22.766 -3.186 1 97.69 70 GLU B O 1
ATOM 1557 N N . VAL B 1 71 ? 10.977 -20.609 -2.994 1 96.62 71 VAL B N 1
ATOM 1558 C CA . VAL B 1 71 ? 9.648 -20.641 -3.605 1 96.62 71 VAL B CA 1
ATOM 1559 C C . VAL B 1 71 ? 9.766 -21.125 -5.051 1 96.62 71 VAL B C 1
ATOM 1561 O O . VAL B 1 71 ? 8.992 -21.984 -5.488 1 96.62 71 VAL B O 1
ATOM 1564 N N . ARG B 1 72 ? 10.727 -20.641 -5.781 1 95.75 72 ARG B N 1
ATOM 1565 C CA . ARG B 1 72 ? 10.93 -21.016 -7.172 1 95.75 72 ARG B CA 1
ATOM 1566 C C . ARG B 1 72 ? 11.398 -22.469 -7.277 1 95.75 72 ARG B C 1
ATOM 1568 O O . ARG B 1 72 ? 11.203 -23.125 -8.305 1 95.75 72 ARG B O 1
ATOM 1575 N N . GLY B 1 73 ? 11.969 -22.906 -6.211 1 96.06 73 GLY B N 1
ATOM 1576 C CA . GLY B 1 73 ? 12.469 -24.266 -6.184 1 96.06 73 GLY B CA 1
ATOM 1577 C C . GLY B 1 73 ? 11.438 -25.281 -5.711 1 96.06 73 GLY B C 1
ATOM 1578 O O . GLY B 1 73 ? 11.672 -26.484 -5.77 1 96.06 73 GLY B O 1
ATOM 1579 N N . ASP B 1 74 ? 10.391 -24.828 -5.199 1 96.25 74 ASP B N 1
ATOM 1580 C CA . ASP B 1 74 ? 9.297 -25.688 -4.77 1 96.25 74 ASP B CA 1
ATOM 1581 C C . ASP B 1 74 ? 8.523 -26.234 -5.969 1 96.25 74 ASP B C 1
ATOM 1583 O O . ASP B 1 74 ? 7.602 -25.594 -6.465 1 96.25 74 ASP B O 1
ATOM 1587 N N . ARG B 1 75 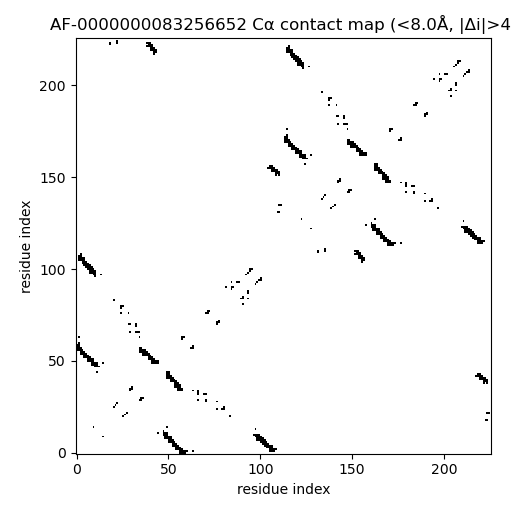? 8.797 -27.406 -6.34 1 96.81 75 ARG B N 1
ATOM 1588 C CA . ARG B 1 75 ? 8.297 -27.984 -7.59 1 96.81 75 ARG B CA 1
ATOM 1589 C C . ARG B 1 75 ? 6.777 -28.109 -7.566 1 96.81 75 ARG B C 1
ATOM 1591 O O . ARG B 1 75 ? 6.117 -27.875 -8.586 1 96.81 75 ARG B O 1
ATOM 1598 N N . ALA B 1 76 ? 6.32 -28.5 -6.418 1 96.56 76 ALA B N 1
ATOM 1599 C CA . ALA B 1 76 ? 4.867 -28.625 -6.301 1 96.56 76 ALA B CA 1
ATOM 1600 C C . ALA B 1 76 ? 4.184 -27.281 -6.527 1 96.56 76 ALA B C 1
ATOM 1602 O O . ALA B 1 76 ? 3.158 -27.203 -7.207 1 96.56 76 ALA B O 1
ATOM 1603 N N . HIS B 1 77 ? 4.754 -26.25 -6.02 1 97.12 77 HIS B N 1
ATOM 1604 C CA . HIS B 1 77 ? 4.234 -24.891 -6.195 1 97.12 77 HIS B CA 1
ATOM 1605 C C . HIS B 1 77 ? 4.312 -24.453 -7.652 1 97.12 77 HIS B C 1
ATOM 1607 O O . HIS B 1 77 ? 3.338 -23.938 -8.203 1 97.12 77 HIS B O 1
ATOM 1613 N N . VAL B 1 78 ? 5.418 -24.609 -8.211 1 97.12 78 VAL B N 1
ATOM 1614 C CA . VAL B 1 78 ? 5.648 -24.203 -9.586 1 97.12 78 VAL B CA 1
ATOM 1615 C C . VAL B 1 78 ? 4.645 -24.891 -10.508 1 97.12 78 VAL B C 1
ATOM 1617 O O . VAL B 1 78 ? 4.082 -24.25 -11.406 1 97.12 78 VAL B O 1
ATOM 1620 N N . LYS B 1 79 ? 4.422 -26.094 -10.234 1 97.25 79 LYS B N 1
ATOM 1621 C CA . LYS B 1 79 ? 3.469 -26.844 -11.039 1 97.25 79 LYS B CA 1
ATOM 1622 C C . LYS B 1 79 ? 2.051 -26.312 -10.852 1 97.25 79 LYS B C 1
ATOM 1624 O O . LYS B 1 79 ? 1.302 -26.188 -11.82 1 97.25 79 LYS B O 1
ATOM 1629 N N . ARG B 1 80 ? 1.7 -26.125 -9.625 1 97.12 80 ARG B N 1
ATOM 1630 C CA . ARG B 1 80 ? 0.372 -25.594 -9.32 1 97.12 80 ARG B CA 1
ATOM 1631 C C . ARG B 1 80 ? 0.13 -24.281 -10.039 1 97.12 80 ARG B C 1
ATOM 1633 O O . ARG B 1 80 ? -0.949 -24.047 -10.594 1 97.12 80 ARG B O 1
ATOM 1640 N N . VAL B 1 81 ? 1.137 -23.406 -10.023 1 96.69 81 VAL B N 1
ATOM 1641 C CA . VAL B 1 81 ? 1.032 -22.094 -10.648 1 96.69 81 VAL B CA 1
ATOM 1642 C C . VAL B 1 81 ? 0.947 -22.25 -12.164 1 96.69 81 VAL B C 1
ATOM 1644 O O . VAL B 1 81 ? 0.124 -21.609 -12.82 1 96.69 81 VAL B O 1
ATOM 1647 N N . LYS B 1 82 ? 1.784 -23.109 -12.656 1 96.75 82 LYS B N 1
ATOM 1648 C CA . LYS B 1 82 ? 1.755 -23.359 -14.094 1 96.75 82 LYS B CA 1
ATOM 1649 C C . LYS B 1 82 ? 0.401 -23.922 -14.531 1 96.75 82 LYS B C 1
ATOM 1651 O O . LYS B 1 82 ? -0.16 -23.484 -15.539 1 96.75 82 LYS B O 1
ATOM 1656 N N . ASP B 1 83 ? -0.12 -24.859 -13.805 1 97.75 83 ASP B N 1
ATOM 1657 C CA . ASP B 1 83 ? -1.421 -25.438 -14.102 1 97.75 83 ASP B CA 1
ATOM 1658 C C . ASP B 1 83 ? -2.521 -24.391 -14.078 1 97.75 83 ASP B C 1
ATOM 1660 O O . ASP B 1 83 ? -3.441 -24.422 -14.898 1 97.75 83 ASP B O 1
ATOM 1664 N N . TRP B 1 84 ? -2.428 -23.562 -13.117 1 97.81 84 TRP B N 1
ATOM 1665 C CA . TRP B 1 84 ? -3.412 -22.484 -13.016 1 97.81 84 TRP B CA 1
ATOM 1666 C C . TRP B 1 84 ? -3.395 -21.609 -14.258 1 97.81 84 TRP B C 1
ATOM 1668 O O . TRP B 1 84 ? -4.445 -21.297 -14.828 1 97.81 84 TRP B O 1
ATOM 1678 N N . TYR B 1 85 ? -2.203 -21.219 -14.742 1 96.94 85 TYR B N 1
ATOM 1679 C CA . TYR B 1 85 ? -2.096 -20.406 -15.945 1 96.94 85 TYR B CA 1
ATOM 1680 C C . TYR B 1 85 ? -2.666 -21.141 -17.156 1 96.94 85 TYR B C 1
ATOM 1682 O O . TYR B 1 85 ? -3.381 -20.547 -17.969 1 96.94 85 TYR B O 1
ATOM 1690 N N . ASP B 1 86 ? -2.363 -22.375 -17.219 1 97.31 86 ASP B N 1
ATOM 1691 C CA . ASP B 1 86 ? -2.834 -23.172 -18.344 1 97.31 86 ASP B CA 1
ATOM 1692 C C . ASP B 1 86 ? -4.359 -23.25 -18.375 1 97.31 86 ASP B C 1
ATOM 1694 O O . ASP B 1 86 ? -4.969 -23.141 -19.438 1 97.31 86 ASP B O 1
ATOM 1698 N N . ARG B 1 87 ? -4.953 -23.312 -17.281 1 97.62 87 ARG B N 1
ATOM 1699 C CA . ARG B 1 87 ? -6.406 -23.422 -17.188 1 97.62 87 ARG B CA 1
ATOM 1700 C C . ARG B 1 87 ? -7.074 -22.109 -17.547 1 97.62 87 ARG B C 1
ATOM 1702 O O . ARG B 1 87 ? -8.258 -22.078 -17.906 1 97.62 87 ARG B O 1
ATOM 1709 N N . HIS B 1 88 ? -6.281 -21.047 -17.5 1 97.5 88 HIS B N 1
ATOM 1710 C CA . HIS B 1 88 ? -6.879 -19.734 -17.75 1 97.5 88 HIS B CA 1
ATOM 1711 C C . HIS B 1 88 ? -6.359 -19.125 -19.047 1 97.5 88 HIS B C 1
ATOM 1713 O O . HIS B 1 88 ? -6.32 -17.906 -19.188 1 97.5 88 HIS B O 1
ATOM 1719 N N . GLY B 1 89 ? -5.91 -19.953 -20 1 96.06 89 GLY B N 1
ATOM 1720 C CA . GLY B 1 89 ? -5.559 -19.5 -21.344 1 96.06 89 GLY B CA 1
ATOM 1721 C C . GLY B 1 89 ? -4.062 -19.344 -21.547 1 96.06 89 GLY B C 1
ATOM 1722 O O . GLY B 1 89 ? -3.621 -18.859 -22.594 1 96.06 89 GLY B O 1
ATOM 1723 N N . GLY B 1 90 ? -3.238 -19.703 -20.469 1 96.94 90 GLY B N 1
ATOM 1724 C CA . GLY B 1 90 ? -1.791 -19.609 -20.562 1 96.94 90 GLY B CA 1
ATOM 1725 C C . GLY B 1 90 ? -1.234 -18.328 -19.938 1 96.94 90 GLY B C 1
ATOM 1726 O O . GLY B 1 90 ? -1.93 -17.328 -19.859 1 96.94 90 GLY B O 1
ATOM 1727 N N . ARG B 1 91 ? -0.017 -18.422 -19.594 1 94.56 91 ARG B N 1
ATOM 1728 C CA . ARG B 1 91 ? 0.635 -17.328 -18.875 1 94.56 91 ARG B CA 1
ATOM 1729 C C . ARG B 1 91 ? 0.596 -16.047 -19.688 1 94.56 91 ARG B C 1
ATOM 1731 O O . ARG B 1 91 ? 0.21 -14.992 -19.172 1 94.56 91 ARG B O 1
ATOM 1738 N N . ASP B 1 92 ? 0.939 -16.109 -20.953 1 94.5 92 ASP B N 1
ATOM 1739 C CA . ASP B 1 92 ? 1.005 -14.922 -21.812 1 94.5 92 ASP B CA 1
ATOM 1740 C C . ASP B 1 92 ? -0.366 -14.258 -21.938 1 94.5 92 ASP B C 1
ATOM 1742 O O . ASP B 1 92 ? -0.479 -13.031 -21.891 1 94.5 92 ASP B O 1
ATOM 1746 N N . TYR B 1 93 ? -1.283 -15.07 -22.109 1 95.62 93 TYR B N 1
ATOM 1747 C CA . TYR B 1 93 ? -2.641 -14.547 -22.234 1 95.62 93 TYR B CA 1
ATOM 1748 C C . TYR B 1 93 ? -3.07 -13.828 -20.953 1 95.62 93 TYR B C 1
ATOM 1750 O O . TYR B 1 93 ? -3.57 -12.703 -21.016 1 95.62 93 TYR B O 1
ATOM 1758 N N . VAL B 1 94 ? -2.854 -14.461 -19.828 1 96.12 94 VAL B N 1
ATOM 1759 C CA . VAL B 1 94 ? -3.266 -13.891 -18.562 1 96.12 94 VAL B CA 1
ATOM 1760 C C . VAL B 1 94 ? -2.531 -12.57 -18.312 1 96.12 94 VAL B C 1
ATOM 1762 O O . VAL B 1 94 ? -3.15 -11.562 -17.969 1 96.12 94 VAL B O 1
ATOM 1765 N N . ILE B 1 95 ? -1.293 -12.523 -18.578 1 93.38 95 ILE B N 1
ATOM 1766 C CA . ILE B 1 95 ? -0.48 -11.344 -18.281 1 93.38 95 ILE B CA 1
ATOM 1767 C C . ILE B 1 95 ? -0.856 -10.211 -19.234 1 93.38 95 ILE B C 1
ATOM 1769 O O . ILE B 1 95 ? -1.032 -9.07 -18.812 1 93.38 95 ILE B O 1
ATOM 1773 N N . SER B 1 96 ? -1.096 -10.531 -20.469 1 93 96 SER B N 1
ATOM 1774 C CA . SER B 1 96 ? -1.309 -9.484 -21.469 1 93 96 SER B CA 1
ATOM 1775 C C . SER B 1 96 ? -2.766 -9.039 -21.484 1 93 96 SER B C 1
ATOM 1777 O O . SER B 1 96 ? -3.055 -7.859 -21.703 1 93 96 SER B O 1
ATOM 1779 N N . LYS B 1 97 ? -3.66 -9.984 -21.188 1 94.25 97 LYS B N 1
ATOM 1780 C CA . LYS B 1 97 ? -5.066 -9.656 -21.422 1 94.25 97 LYS B CA 1
ATOM 1781 C C . LYS B 1 97 ? -5.793 -9.391 -20.109 1 94.25 97 LYS B C 1
ATOM 1783 O O . LYS B 1 97 ? -6.75 -8.617 -20.078 1 94.25 97 LYS B O 1
ATOM 1788 N N . GLN B 1 98 ? -5.34 -10.055 -19.109 1 95.94 98 GLN B N 1
ATOM 1789 C CA . GLN B 1 98 ? -6.086 -9.945 -17.859 1 95.94 98 GLN B CA 1
ATOM 1790 C C . GLN B 1 98 ? -5.352 -9.055 -16.859 1 95.94 98 GLN B C 1
ATOM 1792 O O . GLN B 1 98 ? -5.98 -8.32 -16.094 1 95.94 98 GLN B O 1
ATOM 1797 N N . LEU B 1 99 ? -4.023 -9.203 -16.891 1 94.12 99 LEU B N 1
ATOM 1798 C CA . LEU B 1 99 ? -3.197 -8.383 -16.016 1 94.12 99 LEU B CA 1
ATOM 1799 C C . LEU B 1 99 ? -2.559 -7.23 -16.797 1 94.12 99 LEU B C 1
ATOM 1801 O O . LEU B 1 99 ? -1.447 -7.367 -17.312 1 94.12 99 LEU B O 1
ATOM 1805 N N . VAL B 1 100 ? -3.123 -6.246 -17.109 1 89.88 100 VAL B N 1
ATOM 1806 C CA . VAL B 1 100 ? -2.756 -5.082 -17.906 1 89.88 100 VAL B CA 1
ATOM 1807 C C . VAL B 1 100 ? -1.347 -4.625 -17.531 1 89.88 100 VAL B C 1
ATOM 1809 O O . VAL B 1 100 ? -0.547 -4.277 -18.406 1 89.88 100 VAL B O 1
ATOM 1812 N N . SER B 1 101 ? -0.979 -4.656 -16.234 1 93.75 101 SER B N 1
ATOM 1813 C CA . SER B 1 101 ? 0.361 -4.277 -15.805 1 93.75 101 SER B CA 1
ATOM 1814 C C . SER B 1 101 ? 0.729 -4.953 -14.484 1 93.75 101 SER B C 1
ATOM 1816 O O . SER B 1 101 ? -0.139 -5.199 -13.648 1 93.75 101 SER B O 1
ATOM 1818 N N . VAL B 1 102 ? 1.986 -5.215 -14.43 1 94.69 102 VAL B N 1
ATOM 1819 C CA . VAL B 1 102 ? 2.572 -5.77 -13.211 1 94.69 102 VAL B CA 1
ATOM 1820 C C . VAL B 1 102 ? 3.791 -4.945 -12.805 1 94.69 102 VAL B C 1
ATOM 1822 O O . VAL B 1 102 ? 4.676 -4.684 -13.625 1 94.69 102 VAL B O 1
ATOM 1825 N N . ASN B 1 103 ? 3.807 -4.496 -11.594 1 96.19 103 ASN B N 1
ATOM 1826 C CA . ASN B 1 103 ? 4.949 -3.762 -11.062 1 96.19 103 ASN B CA 1
ATOM 1827 C C . ASN B 1 103 ? 5.414 -4.344 -9.734 1 96.19 103 ASN B C 1
ATOM 1829 O O . ASN B 1 103 ? 4.602 -4.594 -8.844 1 96.19 103 ASN B O 1
ATOM 1833 N N . ASP B 1 104 ? 6.633 -4.668 -9.688 1 96.81 104 ASP B N 1
ATOM 1834 C CA . ASP B 1 104 ? 7.297 -5.176 -8.492 1 96.81 104 ASP B CA 1
ATOM 1835 C C . ASP B 1 104 ? 8.422 -4.238 -8.047 1 96.81 104 ASP B C 1
ATOM 1837 O O . ASP B 1 104 ? 9.359 -3.986 -8.812 1 96.81 104 ASP B O 1
ATOM 1841 N N . GLU B 1 105 ? 8.352 -3.732 -6.777 1 97.69 105 GLU B N 1
ATOM 1842 C CA . GLU B 1 105 ? 9.352 -2.74 -6.402 1 97.69 105 GLU B CA 1
ATOM 1843 C C . GLU B 1 105 ? 9.633 -2.781 -4.902 1 97.69 105 GLU B C 1
ATOM 1845 O O . GLU B 1 105 ? 8.766 -3.15 -4.113 1 97.69 105 GLU B O 1
ATOM 1850 N N . GLU B 1 106 ? 10.867 -2.439 -4.625 1 97.88 106 GLU B N 1
ATOM 1851 C CA . GLU B 1 106 ? 11.227 -2.215 -3.229 1 97.88 106 GLU B CA 1
ATOM 1852 C C . GLU B 1 106 ? 10.656 -0.899 -2.713 1 97.88 106 GLU B C 1
ATOM 1854 O O . GLU B 1 106 ? 10.664 0.109 -3.424 1 97.88 106 GLU B O 1
ATOM 1859 N N . ILE B 1 107 ? 10.156 -0.938 -1.486 1 98.5 107 ILE B N 1
ATOM 1860 C CA . ILE B 1 107 ? 9.68 0.279 -0.84 1 98.5 107 ILE B CA 1
ATOM 1861 C C . ILE B 1 107 ? 10.328 0.421 0.535 1 98.5 107 ILE B C 1
ATOM 1863 O O . ILE B 1 107 ? 10.906 -0.535 1.06 1 98.5 107 ILE B O 1
ATOM 1867 N N . TYR B 1 108 ? 10.25 1.611 1.122 1 98 108 TYR B N 1
ATOM 1868 C CA . TYR B 1 108 ? 10.938 1.917 2.369 1 98 108 TYR B CA 1
ATOM 1869 C C . TYR B 1 108 ? 9.977 2.527 3.387 1 98 108 TYR B C 1
ATOM 1871 O O . TYR B 1 108 ? 9.273 3.488 3.08 1 98 108 TYR B O 1
ATOM 1879 N N . SER B 1 109 ? 9.969 1.958 4.562 1 98.25 109 SER B N 1
ATOM 1880 C CA . SER B 1 109 ? 9.148 2.543 5.621 1 98.25 109 SER B CA 1
ATOM 1881 C C . SER B 1 109 ? 9.594 3.967 5.938 1 98.25 109 SER B C 1
ATOM 1883 O O . SER B 1 109 ? 10.789 4.254 5.992 1 98.25 109 SER B O 1
ATOM 1885 N N . THR B 1 110 ? 8.602 4.84 6.184 1 98.38 110 THR B N 1
ATOM 1886 C CA . THR B 1 110 ? 8.938 6.223 6.508 1 98.38 110 THR B CA 1
ATOM 1887 C C . THR B 1 110 ? 8.516 6.559 7.938 1 98.38 110 THR B C 1
ATOM 1889 O O . THR B 1 110 ? 8.547 7.723 8.344 1 98.38 110 THR B O 1
ATOM 1892 N N . VAL B 1 111 ? 8.016 5.582 8.625 1 97.44 111 VAL B N 1
ATOM 1893 C CA . VAL B 1 111 ? 7.586 5.785 10.008 1 97.44 111 VAL B CA 1
ATOM 1894 C C . VAL B 1 111 ? 8.789 5.691 10.938 1 97.44 111 VAL B C 1
ATOM 1896 O O . VAL B 1 111 ? 9.586 4.758 10.844 1 97.44 111 VAL B O 1
ATOM 1899 N N . GLU B 1 112 ? 8.867 6.664 11.719 1 89.5 112 GLU B N 1
ATOM 1900 C CA . GLU B 1 112 ? 9.977 6.695 12.664 1 89.5 112 GLU B CA 1
ATOM 1901 C C . GLU B 1 112 ? 9.688 5.82 13.883 1 89.5 112 GLU B C 1
ATOM 1903 O O . GLU B 1 112 ? 8.602 5.895 14.461 1 89.5 112 GLU B O 1
ATOM 1908 N N . ARG B 1 113 ? 10.539 4.805 14.062 1 71.94 113 ARG B N 1
ATOM 1909 C CA . ARG B 1 113 ? 10.406 3.92 15.211 1 71.94 113 ARG B CA 1
ATOM 1910 C C . ARG B 1 113 ? 11.32 4.359 16.344 1 71.94 113 ARG B C 1
ATOM 1912 O O . ARG B 1 113 ? 12.359 4.98 16.109 1 71.94 113 ARG B O 1
#

Radius of gyration: 19.53 Å; Cα contacts (8 Å, |Δi|>4): 382; chains: 2; bounding box: 38×57×42 Å

Foldseek 3Di:
DWKKKKKWKFFPVCVVVVVCCCVPQPVVLLVVLPKDWPDKDWDDDDPRIIMIMTMIDDPDPVSVVVSVVVSVVPPVSVVVVQVSQVVVVHDVCCCVPGGVDMDMDIDDDPDDD/DWKKKKKWKFFQVCVVVVVVCCVPQPVVLLVVLPKDWPDKDWDDDDPRIIMIMTMIDDPDPVSVVVSVVVSVVPVVSVVVVQVSQVVVVHDVCCCVPGGVDMDMDIDDDPDDD

Secondary structure (DSSP, 8-state):
-EEEEEEEEEEGGGHHHHHHHIIIIIHHHHHHHT-EEEEEEEPPPBTTEEEEEEEEEES-HHHHHHHHHHHHH-HHHHHHHHHHHHHTT-HHHIIIIIEEEEEEEEEEE----/-EEEEEEEEEEGGGHHHHHHHIIIIIHHHHHHHT-EEEEEEEPPPBTTEEEEEEEEEES-HHHHHHHHHHHHH-HHHHHHHHHHHHHTT-HHHIIIIIEEEEEEEEEEE----

Organism: NCBI:txid94136